Protein AF-A0A960VAF6-F1 (afdb_monomer_lite)

Sequence (336 aa):
LFGFNDRVYVANSGSNSSDGRKCDSGSTYDPGVCEQTGGIIRSTNNDPGRCISADNCPDWVDITPTSEDFRKYFSIVLLKLADLIPSERPIPGFASFNSNLYMIRNACLVRLQERSCNNASPCNDDIACPAGSEIPQLWKCDPTNGGSDSTNPTTCESNEWSLVAQNSSTGKTNMGNPFNTKVSILIKNGSRLYVGFDNSNNGIQVWRTRSGVTNPVSESDFEQIGGDGFGDIANNHELYSGTSQSQSGQHYIYVSAGRSGTPVQPVRIYRQVNEGPLAFLEEPVSYLLAYLNENDYSKNELKIVLLILVISTLILFRRFFFKTFLKLSRKIHWRN

Radius of gyration: 24.97 Å; chains: 1; bounding box: 64×58×74 Å

Secondary structure (DSSP, 8-state):
-EEETTEEEEEE-----SSSS---TT--SBTTB-----EEEEESSSSPPPPSBTTB-TTEEE----SHHHHTSEEPP---SSS--GGGSSS-EEEEETTEEEEEEEEESS-SS-TT--TTS-----SSPPTT-EEEEEEEE-TTTT-S-TT-TTS--GGGEEEES-STTSS---TT-TTEEEEEEEEEETTEEEEEEEETTT--EEEEEPTT-SS--SGGGEEEES-GGGG-TTT--EEEEEEEEEETTEEEEEEEEEE-SSS-EEEEEEEEEEE-TTHHHHHHHHHHHHHHHSS---HHHHHHHHHHHHHHHHHHHHHHHHHHHHHHHTT-----

Foldseek 3Di:
DDDAQLKDKDWFQFDDDLPQPDGAPAADDDVGDGARLTFMKMFLHNDADDAPDSNGRPRIDTQGAPDPLRNQWHQQDQPDPDPDFQQSGQWSDWDDFLLKIKTKGKTFNDQQWDSPDDPPDDTPRNNGHDQLRIAIWMKIFQQPPQCPSPVGSSDHHNHRIDTFADDPPPSHNQLPDSQQRGWGDWDDWANKTKTKGFGLQQAIWIKIADPPDRDGHHSVRIDIPCGGNVPCRPWFRGWRDKDWDDDQQKIKIKTWTTDDDVPGGDIDIDMDIDHHPCSVPPVVVVVVVVVPVVDPDDPVRVVVVVVVVVVVVVVVVVVVVVVVVVVVVVVDDDDD

pLDDT: mean 78.23, std 19.82, range [24.7, 98.5]

Structure (mmCIF, N/CA/C/O backbone):
data_AF-A0A960VAF6-F1
#
_entry.id   AF-A0A960VAF6-F1
#
loop_
_atom_site.group_PDB
_atom_site.id
_atom_site.type_symbol
_atom_site.label_atom_id
_atom_site.label_alt_id
_atom_site.label_comp_id
_atom_site.label_asym_id
_atom_site.label_entity_id
_atom_site.label_seq_id
_atom_site.pdbx_PDB_ins_code
_atom_site.Cartn_x
_atom_site.Cartn_y
_atom_site.Cartn_z
_atom_site.occupancy
_atom_site.B_iso_or_equiv
_atom_site.auth_seq_id
_atom_site.auth_comp_id
_atom_site.auth_asym_id
_atom_site.auth_atom_id
_atom_site.pdbx_PDB_model_num
ATOM 1 N N . LEU A 1 1 ? 8.433 -9.453 2.418 1.00 85.75 1 LEU A N 1
ATOM 2 C CA . LEU A 1 1 ? 7.971 -10.855 2.447 1.00 85.75 1 LEU A CA 1
ATOM 3 C C . LEU A 1 1 ? 6.674 -10.919 3.240 1.00 85.75 1 LEU A C 1
ATOM 5 O O . LEU A 1 1 ? 6.586 -10.244 4.260 1.00 85.75 1 LEU A O 1
ATOM 9 N N . PHE A 1 2 ? 5.680 -11.662 2.766 1.00 94.38 2 PHE A N 1
ATOM 10 C CA . PHE A 1 2 ? 4.380 -11.820 3.420 1.00 94.38 2 PHE A CA 1
ATOM 11 C C . PHE A 1 2 ? 3.824 -13.224 3.159 1.00 94.38 2 PHE A C 1
ATOM 13 O O . PHE A 1 2 ? 3.998 -13.744 2.062 1.00 94.38 2 PHE A O 1
ATOM 20 N N . GLY A 1 3 ? 3.182 -13.840 4.151 1.00 94.56 3 GLY A N 1
ATOM 21 C CA . GLY A 1 3 ? 2.523 -15.141 3.999 1.00 94.56 3 GLY A CA 1
ATOM 22 C C . GLY A 1 3 ? 1.021 -14.974 3.775 1.00 94.56 3 GLY A C 1
ATOM 23 O O . GLY A 1 3 ? 0.368 -14.264 4.539 1.00 94.56 3 GLY A O 1
ATOM 24 N N . PHE A 1 4 ? 0.465 -15.619 2.750 1.00 94.12 4 PHE A N 1
ATOM 25 C CA . PHE A 1 4 ? -0.970 -15.594 2.458 1.00 94.12 4 PHE A CA 1
ATOM 26 C C . PHE A 1 4 ? -1.387 -16.866 1.712 1.00 94.12 4 PHE A C 1
ATOM 28 O O . PHE A 1 4 ? -0.714 -17.255 0.763 1.00 94.12 4 PHE A O 1
ATOM 35 N N . ASN A 1 5 ? -2.470 -17.520 2.146 1.00 92.00 5 ASN A N 1
ATOM 36 C CA . ASN A 1 5 ? -2.987 -18.767 1.561 1.00 92.00 5 ASN A CA 1
ATOM 37 C C . ASN A 1 5 ? -1.871 -19.787 1.250 1.00 92.00 5 ASN A C 1
ATOM 39 O O . ASN A 1 5 ? -1.699 -20.220 0.116 1.00 92.00 5 ASN A O 1
ATOM 43 N N . ASP A 1 6 ? -1.062 -20.110 2.265 1.00 91.12 6 ASP A N 1
ATOM 44 C CA . ASP A 1 6 ? 0.044 -21.080 2.201 1.00 91.12 6 ASP A CA 1
ATOM 45 C C . ASP A 1 6 ? 1.095 -20.810 1.112 1.00 91.12 6 ASP A C 1
ATOM 47 O O . ASP A 1 6 ? 1.758 -21.730 0.622 1.00 91.12 6 ASP A O 1
ATOM 51 N N . ARG A 1 7 ? 1.256 -19.535 0.738 1.00 92.75 7 ARG A N 1
ATOM 52 C CA . ARG A 1 7 ? 2.305 -19.044 -0.157 1.00 92.75 7 ARG A CA 1
ATOM 53 C C . ARG A 1 7 ? 3.040 -17.857 0.426 1.00 92.75 7 ARG A C 1
ATOM 55 O O . ARG A 1 7 ? 2.519 -17.102 1.251 1.00 92.75 7 ARG A O 1
ATOM 62 N N . VAL A 1 8 ? 4.263 -17.688 -0.056 1.00 94.00 8 VAL A N 1
ATOM 63 C CA . VAL A 1 8 ? 5.143 -16.578 0.275 1.00 94.00 8 VAL A CA 1
ATOM 64 C C . VAL A 1 8 ? 5.107 -15.565 -0.861 1.00 94.00 8 VAL A C 1
ATOM 66 O O . VAL A 1 8 ? 5.279 -15.918 -2.021 1.00 94.00 8 VAL A O 1
ATOM 69 N N . TYR A 1 9 ? 4.917 -14.298 -0.513 1.00 93.94 9 TYR A N 1
ATOM 70 C CA . TYR A 1 9 ? 4.873 -13.166 -1.428 1.00 93.94 9 TYR A CA 1
ATOM 71 C C . TYR A 1 9 ? 6.063 -12.257 -1.163 1.00 93.94 9 TYR A C 1
ATOM 73 O O . TYR A 1 9 ? 6.332 -11.868 -0.017 1.00 93.94 9 TYR A O 1
ATOM 81 N N . VAL A 1 10 ? 6.780 -11.901 -2.221 1.00 90.94 10 VAL A N 1
ATOM 82 C CA . VAL A 1 10 ? 7.962 -11.047 -2.151 1.00 90.94 10 VAL A CA 1
ATOM 83 C C . VAL A 1 10 ? 7.807 -9.929 -3.163 1.00 90.94 10 VAL A C 1
ATOM 85 O O . VAL A 1 10 ? 7.538 -10.163 -4.334 1.00 90.94 10 VAL A O 1
ATOM 88 N N . ALA A 1 11 ? 7.978 -8.701 -2.691 1.00 87.94 11 ALA A N 1
ATOM 89 C CA . ALA A 1 11 ? 8.089 -7.556 -3.568 1.00 87.94 11 ALA A CA 1
ATOM 90 C C . ALA A 1 11 ? 9.527 -7.415 -4.063 1.00 87.94 11 ALA A C 1
ATOM 92 O O . ALA A 1 11 ? 10.469 -7.545 -3.278 1.00 87.94 11 ALA A O 1
ATOM 93 N N . ASN A 1 12 ? 9.673 -7.089 -5.339 1.00 72.25 12 ASN A N 1
ATOM 94 C CA . ASN A 1 12 ? 10.922 -6.686 -5.959 1.00 72.25 12 ASN A CA 1
ATOM 95 C C . ASN A 1 12 ? 10.825 -5.195 -6.329 1.00 72.25 12 ASN A C 1
ATOM 97 O O . ASN A 1 12 ? 9.783 -4.722 -6.783 1.00 72.25 12 ASN A O 1
ATOM 101 N N . SER A 1 13 ? 11.913 -4.447 -6.156 1.00 64.50 13 SER A N 1
ATOM 102 C CA . SER A 1 13 ? 12.043 -3.078 -6.670 1.00 64.50 13 SER A CA 1
ATOM 103 C C . SER A 1 13 ? 12.107 -3.006 -8.200 1.00 64.50 13 SER A C 1
ATOM 105 O O . SER A 1 13 ? 11.997 -1.918 -8.756 1.00 64.50 13 SER A O 1
ATOM 107 N N . GLY A 1 14 ? 12.234 -4.153 -8.875 1.00 58.50 14 GLY A N 1
ATOM 108 C CA . GLY A 1 14 ? 12.485 -4.245 -10.309 1.00 58.50 14 GLY A CA 1
ATOM 109 C C . GLY A 1 14 ? 13.971 -4.050 -10.609 1.00 58.50 14 GLY A C 1
ATOM 110 O O . GLY A 1 14 ? 14.717 -3.506 -9.791 1.00 58.50 14 GLY A O 1
ATOM 111 N N . SER A 1 15 ? 14.402 -4.516 -11.779 1.00 47.22 15 SER A N 1
ATOM 112 C CA . SER A 1 15 ? 15.753 -4.308 -12.304 1.00 47.22 15 SER A CA 1
ATOM 113 C C . SER A 1 15 ? 15.706 -3.286 -13.440 1.00 47.22 15 SER A C 1
ATOM 115 O O . SER A 1 15 ? 14.775 -3.283 -14.245 1.00 47.22 15 SER A O 1
ATOM 117 N N . ASN A 1 16 ? 16.702 -2.403 -13.510 1.00 45.84 16 ASN A N 1
ATOM 118 C CA . ASN A 1 16 ? 16.908 -1.510 -14.647 1.00 45.84 16 ASN A CA 1
ATOM 119 C C . ASN A 1 16 ? 18.172 -1.975 -15.377 1.00 45.84 16 ASN A C 1
ATOM 121 O O . ASN A 1 16 ? 19.276 -1.742 -14.885 1.00 45.84 16 ASN A O 1
ATOM 125 N N . SER A 1 17 ? 18.036 -2.638 -16.529 1.00 43.78 17 SER A N 1
ATOM 126 C CA . SER A 1 17 ? 19.180 -2.901 -17.406 1.00 43.78 17 SER A CA 1
ATOM 127 C C . SER A 1 17 ? 19.296 -1.786 -18.452 1.00 43.78 17 SER A C 1
ATOM 129 O O . SER A 1 17 ? 18.363 -1.471 -19.191 1.00 43.78 17 SER A O 1
ATOM 131 N N . SER A 1 18 ? 20.460 -1.135 -18.485 1.00 43.09 18 SER A N 1
ATOM 132 C CA . SER A 1 18 ? 20.829 -0.128 -19.492 1.00 43.09 18 SER A CA 1
ATOM 133 C C . SER A 1 18 ? 21.276 -0.754 -20.816 1.00 43.09 18 SER A C 1
ATOM 135 O O . SER A 1 18 ? 21.228 -0.106 -21.861 1.00 43.09 18 SER A O 1
ATOM 137 N N . ASP A 1 19 ? 21.683 -2.021 -20.781 1.00 42.06 19 ASP A N 1
ATOM 138 C CA . ASP A 1 19 ? 21.997 -2.827 -21.953 1.00 42.06 19 ASP A CA 1
ATOM 139 C C . ASP A 1 19 ? 20.691 -3.485 -22.409 1.00 42.06 19 ASP A C 1
ATOM 141 O O . ASP A 1 19 ? 20.021 -4.100 -21.587 1.00 42.06 19 ASP A O 1
ATOM 145 N N . GLY A 1 20 ? 20.297 -3.355 -23.680 1.00 42.12 20 GLY A N 1
ATOM 146 C CA . GLY A 1 20 ? 19.022 -3.848 -24.240 1.00 42.12 20 GLY A CA 1
ATOM 147 C C . GLY A 1 20 ? 18.815 -5.374 -24.204 1.00 42.12 20 GLY A C 1
ATOM 148 O O . GLY A 1 20 ? 18.122 -5.934 -25.052 1.00 42.12 20 GLY A O 1
ATOM 149 N N . ARG A 1 21 ? 19.439 -6.072 -23.256 1.00 43.78 21 ARG A N 1
ATOM 150 C CA . ARG A 1 21 ? 19.278 -7.482 -22.942 1.00 43.78 21 ARG A CA 1
ATOM 151 C C . ARG A 1 21 ? 18.198 -7.609 -21.873 1.00 43.78 21 ARG A C 1
ATOM 153 O O . ARG A 1 21 ? 18.359 -7.113 -20.763 1.00 43.78 21 ARG A O 1
ATOM 160 N N . LYS A 1 22 ? 17.111 -8.256 -22.305 1.00 42.66 22 LYS A N 1
ATOM 161 C CA . LYS A 1 22 ? 16.050 -8.934 -21.549 1.00 42.66 22 LYS A CA 1
ATOM 162 C C . LYS A 1 22 ? 15.867 -8.423 -20.121 1.00 42.66 22 LYS A C 1
ATOM 164 O O . LYS A 1 22 ? 16.624 -8.775 -19.228 1.00 42.66 22 LYS A O 1
ATOM 169 N N . CYS A 1 23 ? 14.818 -7.638 -19.928 1.00 41.78 23 CYS A N 1
ATOM 170 C CA . CYS A 1 23 ? 14.271 -7.402 -18.605 1.00 41.78 23 CYS A CA 1
ATOM 171 C C . CYS A 1 23 ? 13.966 -8.764 -17.957 1.00 41.78 23 CYS A C 1
ATOM 173 O O . CYS A 1 23 ? 13.490 -9.668 -18.656 1.00 41.78 23 CYS A O 1
ATOM 175 N N . ASP A 1 24 ? 14.239 -8.912 -16.659 1.00 39.62 24 ASP A N 1
ATOM 176 C CA . ASP A 1 24 ? 13.818 -10.098 -15.910 1.00 39.62 24 ASP A CA 1
ATOM 177 C C . ASP A 1 24 ? 12.304 -10.309 -16.124 1.00 39.62 24 ASP A C 1
ATOM 179 O O . ASP A 1 24 ? 11.541 -9.341 -16.265 1.00 39.62 24 ASP A O 1
ATOM 183 N N . SER A 1 25 ? 11.865 -11.572 -16.181 1.00 39.44 25 SER A N 1
ATOM 184 C CA . SER A 1 25 ? 10.443 -11.919 -16.340 1.00 39.44 25 SER A CA 1
ATOM 185 C C . SER A 1 25 ? 9.618 -11.176 -15.282 1.00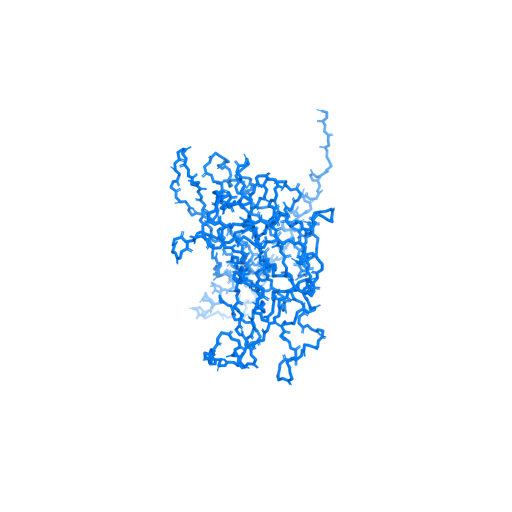 39.44 25 SER A C 1
ATOM 187 O O . SER A 1 25 ? 9.808 -11.428 -14.098 1.00 39.44 25 SER A O 1
ATOM 189 N N . GLY A 1 26 ? 8.767 -10.230 -15.710 1.00 40.88 26 GLY A N 1
ATOM 190 C CA . GLY A 1 26 ? 8.008 -9.351 -14.806 1.00 40.88 26 GLY A CA 1
ATOM 191 C C . GLY A 1 26 ? 8.091 -7.848 -15.080 1.00 40.88 26 GLY A C 1
ATOM 192 O O . GLY A 1 26 ? 7.224 -7.095 -14.646 1.00 40.88 26 GLY A O 1
ATOM 193 N N . SER A 1 27 ? 9.106 -7.391 -15.822 1.00 42.09 27 SER A N 1
ATOM 194 C CA . SER A 1 27 ? 9.355 -5.958 -16.069 1.00 42.09 27 SER A CA 1
ATOM 195 C C . SER A 1 27 ? 9.247 -5.595 -17.558 1.00 42.09 27 SER A C 1
ATOM 197 O O . SER A 1 27 ? 10.259 -5.325 -18.194 1.00 42.09 27 SER A O 1
ATOM 199 N N . THR A 1 28 ? 8.049 -5.599 -18.160 1.00 40.88 28 THR A N 1
ATOM 200 C CA . THR A 1 28 ? 7.875 -5.132 -19.559 1.00 40.88 28 THR A CA 1
ATOM 201 C C . THR A 1 28 ? 6.507 -4.494 -19.820 1.00 40.88 28 THR A C 1
ATOM 203 O O . THR A 1 28 ? 5.487 -5.042 -19.402 1.00 40.88 28 THR A O 1
ATOM 206 N N . TYR A 1 29 ? 6.484 -3.386 -20.575 1.00 42.81 29 TYR A N 1
ATOM 207 C CA . TYR A 1 29 ? 5.269 -2.833 -21.202 1.00 42.81 29 TYR A CA 1
ATOM 208 C C . TYR A 1 29 ? 5.392 -2.586 -22.722 1.00 42.81 29 TYR A C 1
ATOM 210 O O . TYR A 1 29 ? 4.421 -2.204 -23.361 1.00 42.81 29 TYR A O 1
ATOM 218 N N . ASP A 1 30 ? 6.516 -2.893 -23.366 1.00 38.59 30 ASP A N 1
ATOM 219 C CA . ASP A 1 30 ? 6.614 -2.813 -24.833 1.00 38.59 30 ASP A CA 1
ATOM 220 C C . ASP A 1 30 ? 7.702 -3.785 -25.322 1.00 38.59 30 ASP A C 1
ATOM 222 O O . ASP A 1 30 ? 8.616 -4.094 -24.541 1.00 38.59 30 ASP A O 1
ATOM 226 N N . PRO A 1 31 ? 7.669 -4.305 -26.568 1.00 43.06 31 PRO A N 1
ATOM 227 C CA . PRO A 1 31 ? 8.731 -5.158 -27.067 1.00 43.06 31 PRO A CA 1
ATOM 228 C C . PRO A 1 31 ? 10.010 -4.322 -27.222 1.00 43.06 31 PRO A C 1
ATOM 230 O O . PRO A 1 31 ? 10.247 -3.697 -28.251 1.00 43.06 31 PRO A O 1
ATOM 233 N N . GLY A 1 32 ? 10.848 -4.318 -26.180 1.00 43.75 32 GLY A N 1
ATOM 234 C CA . GLY A 1 32 ? 12.198 -3.743 -26.201 1.00 43.75 32 GLY A CA 1
ATOM 235 C C . GLY A 1 32 ? 12.492 -2.594 -25.226 1.00 43.75 32 GLY A C 1
ATOM 236 O O . GLY A 1 32 ? 13.573 -2.003 -25.329 1.00 43.75 32 GLY A O 1
ATOM 237 N N . VAL A 1 33 ? 11.606 -2.261 -24.276 1.00 49.38 33 VAL A N 1
ATOM 238 C CA . VAL A 1 33 ? 11.884 -1.232 -23.251 1.00 49.38 33 VAL A CA 1
ATOM 239 C C . VAL A 1 33 ? 11.668 -1.790 -21.841 1.00 49.38 33 VAL A C 1
ATOM 241 O O . VAL A 1 33 ? 10.558 -2.174 -21.487 1.00 49.38 33 VAL A O 1
ATOM 244 N N . CYS A 1 34 ? 12.737 -1.826 -21.035 1.00 46.59 34 CYS A N 1
ATOM 245 C CA . CYS A 1 34 ? 12.643 -2.135 -19.609 1.00 46.59 34 CYS A CA 1
ATOM 246 C C . CYS A 1 34 ? 12.100 -0.923 -18.854 1.00 46.59 34 CYS A C 1
ATOM 248 O O . CYS A 1 34 ? 12.673 0.170 -18.912 1.00 46.59 34 CYS A O 1
ATOM 250 N N . GLU A 1 35 ? 10.992 -1.125 -18.151 1.00 52.97 35 GLU A N 1
ATOM 251 C CA . GLU A 1 35 ? 10.372 -0.118 -17.301 1.00 52.97 35 GLU A CA 1
ATOM 252 C C . GLU A 1 35 ? 10.579 -0.501 -15.836 1.00 52.97 35 GLU A C 1
ATOM 254 O O . GLU A 1 35 ? 10.456 -1.665 -15.459 1.00 52.97 35 GLU A O 1
ATOM 259 N N . GLN A 1 36 ? 10.920 0.490 -15.006 1.00 55.81 36 GLN A N 1
ATOM 260 C CA . GLN A 1 36 ? 11.103 0.355 -13.558 1.00 55.81 36 GLN A CA 1
ATOM 261 C C . GLN A 1 36 ? 9.743 0.144 -12.876 1.00 55.81 36 GLN A C 1
ATOM 263 O O . GLN A 1 36 ? 9.299 0.972 -12.089 1.00 55.81 36 GLN A O 1
ATOM 268 N N . THR A 1 37 ? 9.013 -0.919 -13.198 1.00 57.25 37 THR A N 1
ATOM 269 C CA . THR A 1 37 ? 7.661 -1.125 -12.662 1.00 57.25 37 THR A CA 1
ATOM 270 C C . THR A 1 37 ? 7.689 -1.626 -11.224 1.00 57.25 37 THR A C 1
ATOM 272 O O . THR A 1 37 ? 6.685 -1.529 -10.522 1.00 57.25 37 THR A O 1
ATOM 275 N N . GLY A 1 38 ? 8.827 -2.127 -10.730 1.00 70.12 38 GLY A N 1
ATOM 276 C CA . GLY A 1 38 ? 8.808 -3.012 -9.567 1.00 70.12 38 GLY A CA 1
ATOM 277 C C . GLY A 1 38 ? 7.909 -4.223 -9.833 1.00 70.12 38 GLY A C 1
ATOM 278 O O . GLY A 1 38 ? 7.303 -4.346 -10.899 1.00 70.12 38 GLY A O 1
ATOM 279 N N . GLY A 1 39 ? 7.815 -5.136 -8.879 1.00 81.69 39 GLY A N 1
ATOM 280 C CA . GLY A 1 39 ? 7.006 -6.327 -9.094 1.00 81.69 39 GLY A CA 1
ATOM 281 C C . GLY A 1 39 ? 6.733 -7.117 -7.837 1.00 81.69 39 GLY A C 1
ATOM 282 O O . GLY A 1 39 ? 7.228 -6.804 -6.750 1.00 81.69 39 GLY A O 1
ATOM 283 N N . ILE A 1 40 ? 5.930 -8.156 -8.004 1.00 89.00 40 ILE A N 1
ATOM 284 C CA . ILE A 1 40 ? 5.612 -9.113 -6.956 1.00 89.00 40 ILE A CA 1
ATOM 285 C C . ILE A 1 40 ? 5.837 -10.499 -7.533 1.00 89.00 40 ILE A C 1
ATOM 287 O O . ILE A 1 40 ? 5.304 -10.836 -8.585 1.00 89.00 40 ILE A O 1
ATOM 291 N N . ILE A 1 41 ? 6.576 -11.313 -6.796 1.00 89.62 41 ILE A N 1
ATOM 292 C CA . ILE A 1 41 ? 6.651 -12.746 -7.037 1.00 89.62 41 ILE A CA 1
ATOM 293 C C . ILE A 1 41 ? 5.967 -13.488 -5.895 1.00 89.62 41 ILE A C 1
ATOM 295 O O . ILE A 1 41 ? 5.935 -13.028 -4.745 1.00 89.62 41 ILE A O 1
ATOM 299 N N . ARG A 1 42 ? 5.437 -14.659 -6.216 1.00 92.38 42 ARG A N 1
ATOM 300 C CA . ARG A 1 42 ? 4.791 -15.575 -5.281 1.00 92.38 42 ARG A CA 1
ATOM 301 C C . ARG A 1 42 ? 5.454 -16.937 -5.377 1.00 92.38 42 ARG A C 1
ATOM 303 O O . ARG A 1 42 ? 5.849 -17.346 -6.464 1.00 92.38 42 ARG A O 1
ATOM 310 N N . SER A 1 43 ? 5.550 -17.651 -4.264 1.00 92.69 43 SER A N 1
ATOM 311 C CA . SER A 1 43 ? 5.974 -19.044 -4.308 1.00 92.69 43 SER A CA 1
ATOM 312 C C . SER A 1 43 ? 4.951 -19.934 -5.031 1.00 92.69 43 SER A C 1
ATOM 314 O O . SER A 1 43 ? 3.742 -19.696 -4.975 1.00 92.69 43 SER A O 1
ATOM 316 N N . THR A 1 44 ? 5.410 -20.988 -5.697 1.00 91.12 44 THR A N 1
ATOM 317 C CA . THR A 1 44 ? 4.538 -22.006 -6.318 1.00 91.12 44 THR A CA 1
ATOM 318 C C . THR A 1 44 ? 4.215 -23.158 -5.361 1.00 91.12 44 THR A C 1
ATOM 320 O O . THR A 1 44 ? 3.301 -23.938 -5.607 1.00 91.12 44 THR A O 1
ATOM 323 N N . ASN A 1 45 ? 4.922 -23.237 -4.231 1.00 90.31 45 ASN A N 1
ATOM 324 C CA . ASN A 1 45 ? 4.722 -24.212 -3.162 1.00 90.31 45 ASN A CA 1
ATOM 325 C C . ASN A 1 45 ? 4.848 -23.544 -1.769 1.00 90.31 45 ASN A C 1
ATOM 327 O O . ASN A 1 45 ? 5.027 -22.324 -1.663 1.00 90.31 45 ASN A O 1
ATOM 331 N N . ASN A 1 46 ? 4.685 -24.323 -0.696 1.00 90.00 46 ASN A N 1
ATOM 332 C CA . ASN A 1 46 ? 4.708 -23.846 0.694 1.00 90.00 46 ASN A CA 1
ATOM 333 C C . ASN A 1 46 ? 6.107 -23.845 1.346 1.00 90.00 46 ASN A C 1
ATOM 335 O O . ASN A 1 46 ? 6.240 -23.322 2.451 1.00 90.00 46 ASN A O 1
ATOM 339 N N . ASP A 1 47 ? 7.125 -24.386 0.676 1.00 90.38 47 ASP A N 1
ATOM 340 C CA . ASP A 1 47 ? 8.520 -24.419 1.130 1.00 90.38 47 ASP A CA 1
ATOM 341 C C . ASP A 1 47 ? 9.458 -24.074 -0.043 1.00 90.38 47 ASP A C 1
ATOM 343 O O . ASP A 1 47 ? 10.120 -24.952 -0.607 1.00 90.38 47 ASP A O 1
ATOM 347 N N . PRO A 1 48 ? 9.444 -22.807 -0.504 1.00 92.12 48 PRO A N 1
ATOM 348 C CA . PRO A 1 48 ? 10.135 -22.434 -1.725 1.00 92.12 48 PRO A CA 1
ATOM 349 C C . PRO A 1 48 ? 11.650 -22.451 -1.535 1.00 92.12 48 PRO A C 1
ATOM 351 O O . PRO A 1 48 ? 12.202 -21.810 -0.635 1.00 92.12 48 PRO A O 1
ATOM 354 N N . GLY A 1 49 ? 12.341 -23.111 -2.455 1.00 91.50 49 GLY A N 1
ATOM 355 C CA . GLY A 1 49 ? 13.782 -23.045 -2.583 1.00 91.50 49 GLY A CA 1
ATOM 356 C C . GLY A 1 49 ? 14.274 -21.683 -3.077 1.00 91.50 49 GLY A C 1
ATOM 357 O O . GLY A 1 49 ? 13.532 -20.798 -3.519 1.00 91.50 49 GLY A O 1
ATOM 358 N N . ARG A 1 50 ? 15.597 -21.515 -3.019 1.00 88.31 50 ARG A N 1
ATOM 359 C CA . ARG A 1 50 ? 16.281 -20.365 -3.624 1.00 88.31 50 ARG A CA 1
ATOM 360 C C . ARG A 1 50 ? 16.234 -20.438 -5.153 1.00 88.31 50 ARG A C 1
ATOM 362 O O . ARG A 1 50 ? 16.216 -21.525 -5.727 1.00 88.31 50 ARG A O 1
ATOM 369 N N . CYS A 1 51 ? 16.355 -19.287 -5.806 1.00 83.38 51 CYS A N 1
ATOM 370 C CA . CYS A 1 51 ? 16.643 -19.240 -7.236 1.00 83.38 51 CYS A CA 1
ATOM 371 C C . CYS A 1 51 ? 17.976 -19.933 -7.562 1.00 83.38 51 CYS A C 1
ATOM 373 O O . CYS A 1 51 ? 18.944 -19.850 -6.798 1.00 83.38 51 CYS A O 1
ATOM 375 N N . ILE A 1 52 ? 18.025 -20.607 -8.710 1.00 89.06 52 ILE A N 1
ATOM 376 C CA . ILE A 1 52 ? 19.225 -21.281 -9.226 1.00 89.06 52 ILE A CA 1
ATOM 377 C C . ILE A 1 52 ? 20.119 -20.266 -9.952 1.00 89.06 52 ILE A C 1
ATOM 379 O O . ILE A 1 52 ? 21.344 -20.332 -9.860 1.00 89.06 52 ILE A O 1
ATOM 383 N N . SER A 1 53 ? 19.505 -19.308 -10.645 1.00 78.94 53 SER A N 1
ATOM 384 C CA . SER A 1 53 ? 20.149 -18.156 -11.280 1.00 78.94 53 SER A CA 1
ATOM 385 C C . SER A 1 53 ? 19.167 -16.978 -11.340 1.00 78.94 53 SER A C 1
ATOM 387 O O . SER A 1 53 ? 18.011 -17.135 -10.953 1.00 78.94 53 SER A O 1
ATOM 389 N N . ALA A 1 54 ? 19.616 -15.810 -11.815 1.00 70.12 54 ALA A N 1
ATOM 390 C CA . ALA A 1 54 ? 18.781 -14.606 -11.923 1.00 70.12 54 ALA A CA 1
ATOM 391 C C . ALA A 1 54 ? 17.477 -14.842 -12.716 1.00 70.12 54 ALA A C 1
ATOM 393 O O . ALA A 1 54 ? 16.417 -14.413 -12.283 1.00 70.12 54 ALA A O 1
ATOM 394 N N . ASP A 1 55 ? 17.550 -15.617 -13.802 1.00 70.38 55 ASP A N 1
ATOM 395 C CA . ASP A 1 55 ? 16.410 -15.919 -14.681 1.00 70.38 55 ASP A CA 1
ATOM 396 C C . ASP A 1 55 ? 15.744 -17.278 -14.401 1.00 70.38 55 ASP A C 1
ATOM 398 O O . ASP A 1 55 ? 14.887 -17.723 -15.164 1.00 70.38 55 ASP A O 1
ATOM 402 N N . ASN A 1 56 ? 16.168 -17.994 -13.354 1.00 78.56 56 ASN A N 1
ATOM 403 C CA . ASN A 1 56 ? 15.683 -19.343 -13.070 1.00 78.56 56 ASN A CA 1
ATOM 404 C C . ASN A 1 56 ? 15.337 -19.511 -11.590 1.00 78.56 56 ASN A C 1
ATOM 406 O O . ASN A 1 56 ? 16.169 -19.905 -10.763 1.00 78.56 56 ASN A O 1
ATOM 410 N N . CYS A 1 57 ? 14.073 -19.239 -11.286 1.00 87.31 57 CYS A N 1
ATOM 411 C CA . CYS A 1 57 ? 13.475 -19.367 -9.966 1.00 87.31 57 CYS A CA 1
ATOM 412 C C . CYS A 1 57 ? 12.270 -20.322 -10.050 1.00 87.31 57 CYS A C 1
ATOM 414 O O . CYS A 1 57 ? 11.141 -19.852 -10.094 1.00 87.31 57 CYS A O 1
ATOM 416 N N . PRO A 1 58 ? 12.469 -21.653 -10.103 1.00 89.38 58 PRO A N 1
ATOM 417 C CA . PRO A 1 58 ? 11.385 -22.606 -10.386 1.00 89.38 58 PRO A CA 1
ATOM 418 C C . PRO A 1 58 ? 10.264 -22.598 -9.335 1.00 89.38 58 PRO A C 1
ATOM 420 O O . PRO A 1 58 ? 9.106 -22.864 -9.653 1.00 89.38 58 PRO A O 1
ATOM 423 N N . ASP A 1 59 ? 10.602 -22.249 -8.094 1.00 91.75 59 ASP A N 1
ATOM 424 C CA . ASP A 1 59 ? 9.646 -22.176 -6.988 1.00 91.75 59 ASP A CA 1
ATOM 425 C C . ASP A 1 59 ? 8.934 -20.824 -6.892 1.00 91.75 59 ASP A C 1
ATOM 427 O O . ASP A 1 59 ? 8.218 -20.579 -5.923 1.00 91.75 59 ASP A O 1
ATOM 431 N N . TRP A 1 60 ? 9.135 -19.936 -7.869 1.00 89.69 60 TRP A N 1
ATOM 432 C CA . TRP A 1 60 ? 8.625 -18.573 -7.857 1.00 89.69 60 TRP A CA 1
ATOM 433 C C . TRP A 1 60 ? 7.980 -18.220 -9.194 1.00 89.69 60 TRP A C 1
ATOM 435 O O . TRP A 1 60 ? 8.502 -18.523 -10.263 1.00 89.69 60 TRP A O 1
ATOM 445 N N . VAL A 1 61 ? 6.844 -17.539 -9.127 1.00 86.62 61 VAL A N 1
ATOM 446 C CA . VAL A 1 61 ? 6.106 -17.045 -10.288 1.00 86.62 61 VAL A CA 1
ATOM 447 C C . VAL A 1 61 ? 5.887 -15.544 -10.152 1.00 86.62 61 VAL A C 1
ATOM 449 O O . VAL A 1 61 ? 5.613 -15.051 -9.055 1.00 86.62 61 VAL A O 1
ATOM 452 N N . ASP A 1 62 ? 6.031 -14.814 -11.258 1.00 85.88 62 ASP A N 1
ATOM 453 C CA . ASP A 1 62 ? 5.686 -13.397 -11.310 1.00 85.88 62 ASP A CA 1
ATOM 454 C C . ASP A 1 62 ? 4.166 -13.226 -11.322 1.00 85.88 62 ASP A C 1
ATOM 456 O O . ASP A 1 62 ? 3.454 -13.811 -12.139 1.00 85.88 62 ASP A O 1
ATOM 460 N N . ILE A 1 63 ? 3.681 -12.419 -10.386 1.00 89.25 63 ILE A N 1
ATOM 461 C CA . ILE A 1 63 ? 2.266 -12.093 -10.216 1.00 89.25 63 ILE A CA 1
ATOM 462 C C . ILE A 1 63 ? 2.062 -10.576 -10.154 1.00 89.25 63 ILE A C 1
ATOM 464 O O . ILE A 1 63 ? 1.131 -10.083 -9.516 1.00 89.25 63 ILE A O 1
ATOM 468 N N . THR A 1 64 ? 2.969 -9.824 -10.770 1.00 88.75 64 THR A N 1
ATOM 469 C CA . THR A 1 64 ? 2.925 -8.371 -10.869 1.00 88.75 64 THR A CA 1
ATOM 470 C C . THR A 1 64 ? 1.632 -7.951 -11.575 1.00 88.75 64 THR A C 1
ATOM 472 O O . THR A 1 64 ? 1.275 -8.551 -12.591 1.00 88.75 64 THR A O 1
ATOM 475 N N . PRO A 1 65 ? 0.905 -6.932 -11.075 1.00 90.06 65 PRO A N 1
ATOM 476 C CA . PRO A 1 65 ? -0.354 -6.510 -11.678 1.00 90.06 65 PRO A CA 1
ATOM 477 C C . PRO A 1 65 ? -0.223 -6.185 -13.175 1.00 90.06 65 PRO A C 1
ATOM 479 O O . PRO A 1 65 ? 0.559 -5.322 -13.574 1.00 90.06 65 PRO A O 1
ATOM 482 N N . THR A 1 66 ? -1.054 -6.811 -14.010 1.00 85.31 66 THR A N 1
ATOM 483 C CA . THR A 1 66 ? -1.106 -6.556 -15.465 1.00 85.31 66 THR A CA 1
ATOM 484 C C . THR A 1 66 ? -2.099 -5.456 -15.838 1.00 85.31 66 THR A C 1
ATOM 486 O O . THR A 1 66 ? -2.562 -5.387 -16.977 1.00 85.31 66 THR A O 1
ATOM 489 N N . SER A 1 67 ? -2.501 -4.605 -14.903 1.00 86.25 67 SER A N 1
ATOM 490 C CA . SER A 1 67 ? -3.391 -3.484 -15.203 1.00 86.25 67 SER A CA 1
ATOM 491 C C . SER A 1 67 ? -2.602 -2.308 -15.789 1.00 86.25 67 SER A C 1
ATOM 493 O O . SER A 1 67 ? -1.419 -2.113 -15.500 1.00 86.25 67 SER A O 1
ATOM 495 N N . GLU A 1 68 ? -3.257 -1.489 -16.612 1.00 83.06 68 GLU A N 1
ATOM 496 C CA . GLU A 1 68 ? -2.649 -0.260 -17.138 1.00 83.06 68 GLU A CA 1
ATOM 497 C C . GLU A 1 68 ? -2.262 0.708 -16.009 1.00 83.06 68 GLU A C 1
ATOM 499 O O . GLU A 1 68 ? -1.188 1.302 -16.046 1.00 83.06 68 GLU A O 1
ATOM 504 N N . ASP A 1 69 ? -3.088 0.793 -14.960 1.00 85.88 69 ASP A N 1
ATOM 505 C CA . ASP A 1 69 ? -2.826 1.599 -13.762 1.00 85.88 69 ASP A CA 1
ATOM 506 C C . ASP A 1 69 ? -1.568 1.194 -12.995 1.00 85.88 69 ASP A C 1
ATOM 508 O O . ASP A 1 69 ? -1.010 2.018 -12.270 1.00 85.88 69 ASP A O 1
ATOM 512 N N . PHE A 1 70 ? -1.093 -0.041 -13.156 1.00 88.44 70 PHE A N 1
ATOM 513 C CA . PHE A 1 70 ? 0.199 -0.443 -12.619 1.00 88.44 70 PHE A CA 1
ATOM 514 C C . PHE A 1 70 ? 1.332 -0.098 -13.583 1.00 88.44 70 PHE A C 1
ATOM 516 O O . PHE A 1 70 ? 2.329 0.495 -13.168 1.00 88.44 70 PHE A O 1
ATOM 523 N N . ARG A 1 71 ? 1.182 -0.457 -14.863 1.00 81.31 71 ARG A N 1
ATOM 524 C CA . ARG A 1 71 ? 2.266 -0.368 -15.850 1.00 81.31 71 ARG A CA 1
ATOM 525 C C . ARG A 1 71 ? 2.656 1.057 -16.218 1.00 81.31 71 ARG A C 1
ATOM 527 O O . ARG A 1 71 ? 3.832 1.315 -16.401 1.00 81.31 71 ARG A O 1
ATOM 534 N N . LYS A 1 72 ? 1.708 1.998 -16.277 1.00 79.69 72 LYS A N 1
ATOM 535 C CA . LYS A 1 72 ? 2.000 3.371 -16.734 1.00 79.69 72 LYS A CA 1
ATOM 536 C C . LYS A 1 72 ? 2.839 4.217 -15.762 1.00 79.69 72 LYS A C 1
ATOM 538 O O . LYS A 1 72 ? 3.155 5.357 -16.091 1.00 79.69 72 LYS A O 1
ATOM 543 N N . TYR A 1 73 ? 3.158 3.712 -14.567 1.00 85.88 73 TYR A N 1
ATOM 544 C CA . TYR A 1 73 ? 3.930 4.439 -13.554 1.00 85.88 73 TYR A CA 1
ATOM 545 C C . TYR A 1 73 ? 5.195 3.687 -13.149 1.00 85.88 73 TYR A C 1
ATOM 547 O O . TYR A 1 73 ? 5.208 2.458 -13.044 1.00 85.88 73 TYR A O 1
ATOM 555 N N . PHE A 1 74 ? 6.236 4.447 -12.821 1.00 83.69 74 PHE A N 1
ATOM 556 C CA . PHE A 1 74 ? 7.545 3.927 -12.439 1.00 83.69 74 PHE A CA 1
ATOM 557 C C . PHE A 1 74 ? 7.619 3.768 -10.923 1.00 83.69 74 PHE A C 1
ATOM 559 O O . PHE A 1 74 ? 7.466 4.739 -10.193 1.00 83.69 74 PHE A O 1
ATOM 566 N N . SER A 1 75 ? 7.843 2.557 -10.423 1.00 86.50 75 SER A N 1
ATOM 567 C CA . SER A 1 75 ? 8.151 2.340 -9.008 1.00 86.50 75 SER A CA 1
ATOM 568 C C . SER A 1 75 ? 9.356 3.173 -8.586 1.00 86.50 75 SER A C 1
ATOM 570 O O . SER A 1 75 ? 10.311 3.323 -9.348 1.00 86.50 75 SER A O 1
ATOM 572 N N . ILE A 1 76 ? 9.321 3.702 -7.361 1.00 84.38 76 ILE A N 1
ATOM 573 C CA . ILE A 1 76 ? 10.489 4.404 -6.825 1.00 84.38 76 ILE A CA 1
ATOM 574 C C . ILE A 1 76 ? 11.682 3.452 -6.707 1.00 84.38 76 ILE A C 1
ATOM 576 O O . ILE A 1 76 ? 11.527 2.262 -6.423 1.00 84.38 76 ILE A O 1
ATOM 580 N N . VAL A 1 77 ? 12.883 3.983 -6.909 1.00 77.06 77 VAL A N 1
ATOM 581 C CA . VAL A 1 77 ? 14.118 3.206 -6.801 1.00 77.06 77 VAL A CA 1
ATOM 582 C C . VAL A 1 77 ? 14.543 3.052 -5.341 1.00 77.06 77 VAL A C 1
ATOM 584 O O . VAL A 1 77 ? 14.397 3.967 -4.530 1.00 77.06 77 VAL A O 1
ATOM 587 N N . LEU A 1 78 ? 15.101 1.889 -5.001 1.00 78.19 78 LEU A N 1
ATOM 588 C CA . LEU A 1 78 ? 15.769 1.691 -3.718 1.00 78.19 78 LEU A CA 1
ATOM 589 C C . LEU A 1 78 ? 17.165 2.311 -3.778 1.00 78.19 78 LEU A C 1
ATOM 591 O O . LEU A 1 78 ? 18.073 1.768 -4.399 1.00 78.19 78 LEU A O 1
ATOM 595 N N . LEU A 1 79 ? 17.334 3.449 -3.114 1.00 72.31 79 LEU A N 1
ATOM 59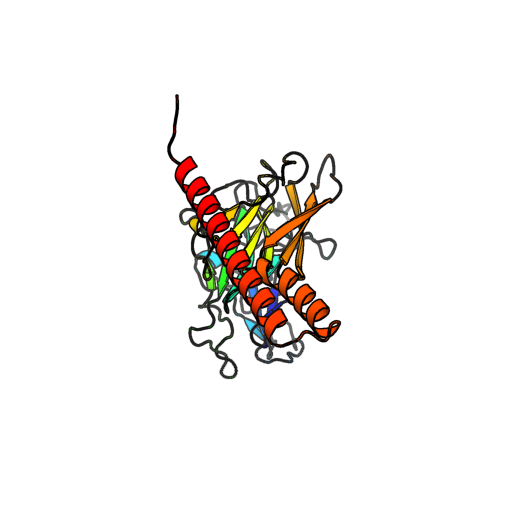6 C CA . LEU A 1 79 ? 18.608 4.178 -3.076 1.00 72.31 79 LEU A CA 1
ATOM 597 C C . LEU A 1 79 ? 19.554 3.696 -1.979 1.00 72.31 79 LEU A C 1
ATOM 599 O O . LEU A 1 79 ? 20.749 3.980 -2.001 1.00 72.31 79 LEU A O 1
ATOM 603 N N . LYS A 1 80 ? 18.991 3.041 -0.964 1.00 74.12 80 LYS A N 1
ATOM 604 C CA . LYS A 1 80 ? 19.689 2.630 0.249 1.00 74.12 80 LYS A CA 1
ATOM 605 C C . LYS A 1 80 ? 19.499 1.134 0.440 1.00 74.12 80 LYS A C 1
ATOM 607 O O . LYS A 1 80 ? 18.424 0.599 0.183 1.00 74.12 80 LYS A O 1
ATOM 612 N N . LEU A 1 81 ? 20.545 0.472 0.923 1.00 74.12 81 LEU A N 1
ATOM 613 C CA . LEU A 1 81 ? 20.507 -0.950 1.282 1.00 74.12 81 LEU A CA 1
ATOM 614 C C . LEU A 1 81 ? 20.140 -1.177 2.759 1.00 74.12 81 LEU A C 1
ATOM 616 O O . LEU A 1 81 ? 19.841 -2.300 3.153 1.00 74.12 81 LEU A O 1
ATOM 620 N N . ALA A 1 82 ? 20.162 -0.119 3.571 1.00 81.31 82 ALA A N 1
ATOM 621 C CA . ALA A 1 82 ? 19.866 -0.138 4.999 1.00 81.31 82 ALA A CA 1
ATOM 622 C C . ALA A 1 82 ? 19.139 1.150 5.414 1.00 81.31 82 ALA A C 1
ATOM 624 O O . ALA A 1 82 ? 19.059 2.097 4.631 1.00 81.31 82 ALA A O 1
ATOM 625 N N . ASP A 1 83 ? 18.590 1.155 6.632 1.00 83.25 83 ASP A N 1
ATOM 626 C CA . ASP A 1 83 ? 17.875 2.289 7.242 1.00 83.25 83 ASP A CA 1
ATOM 627 C C . ASP A 1 83 ? 16.708 2.835 6.403 1.00 83.25 83 ASP A C 1
ATOM 629 O O . ASP A 1 83 ? 16.331 4.000 6.507 1.00 83.25 83 ASP A O 1
ATOM 633 N N . LEU A 1 84 ? 16.118 1.960 5.581 1.00 86.38 84 LEU A N 1
ATOM 634 C CA . LEU A 1 84 ? 14.973 2.279 4.739 1.00 86.38 84 LEU A CA 1
ATOM 635 C C . LEU A 1 84 ? 13.725 2.504 5.585 1.00 86.38 84 LEU A C 1
ATOM 637 O O . LEU A 1 84 ? 13.201 1.557 6.199 1.00 86.38 84 LEU A O 1
ATOM 641 N N . ILE A 1 85 ? 13.184 3.715 5.508 1.00 89.81 85 ILE A N 1
ATOM 642 C CA . ILE A 1 85 ? 11.836 4.000 6.001 1.00 89.81 85 ILE A CA 1
ATOM 643 C C . ILE A 1 85 ? 10.793 3.504 4.986 1.00 89.81 85 ILE A C 1
ATOM 645 O O . ILE A 1 85 ? 11.127 3.269 3.820 1.00 89.81 85 ILE A O 1
ATOM 649 N N . PRO A 1 86 ? 9.529 3.286 5.385 1.00 93.00 86 PRO A N 1
ATOM 650 C CA . PRO A 1 86 ? 8.532 2.722 4.482 1.00 93.00 86 PRO A CA 1
ATOM 651 C C . PRO A 1 86 ? 8.332 3.519 3.186 1.00 93.00 86 PRO A C 1
ATOM 653 O O . PRO A 1 86 ? 8.248 2.910 2.124 1.00 93.00 86 PRO A O 1
ATOM 656 N N . SER A 1 87 ? 8.331 4.853 3.234 1.00 91.69 87 SER A N 1
ATOM 657 C CA . SER A 1 87 ? 8.141 5.708 2.052 1.00 91.69 87 SER A CA 1
ATOM 658 C C . SER A 1 87 ? 9.289 5.673 1.040 1.00 91.69 87 SER A C 1
ATOM 660 O O . SER A 1 87 ? 9.103 6.087 -0.104 1.00 91.69 87 SER A O 1
ATOM 662 N N . GLU A 1 88 ? 10.442 5.120 1.419 1.00 88.88 88 GLU A N 1
ATOM 663 C CA . GLU A 1 88 ? 11.584 4.879 0.529 1.00 88.88 88 GLU A CA 1
ATOM 664 C C . GLU A 1 88 ? 11.499 3.522 -0.181 1.00 88.88 88 GLU A C 1
ATOM 666 O O . GLU A 1 88 ? 12.346 3.199 -1.011 1.00 88.88 88 GLU A O 1
ATOM 671 N N . ARG A 1 89 ? 10.487 2.704 0.132 1.00 88.88 89 ARG A N 1
ATOM 672 C CA . ARG A 1 89 ? 10.298 1.386 -0.476 1.00 88.88 89 ARG A CA 1
ATOM 673 C C . ARG A 1 89 ? 9.293 1.470 -1.627 1.00 88.88 89 ARG A C 1
ATOM 675 O O . ARG A 1 89 ? 8.208 2.026 -1.434 1.00 88.88 89 ARG A O 1
ATOM 682 N N . PRO A 1 90 ? 9.580 0.856 -2.790 1.00 89.50 90 PRO A N 1
ATOM 683 C CA . PRO A 1 90 ? 8.612 0.786 -3.879 1.00 89.50 90 PRO A CA 1
ATOM 684 C C . PRO A 1 90 ? 7.342 0.044 -3.487 1.00 89.50 90 PRO A C 1
ATOM 686 O O . PRO A 1 90 ? 6.255 0.494 -3.822 1.00 89.50 90 PRO A O 1
ATOM 689 N N . ILE A 1 91 ? 7.459 -1.041 -2.721 1.00 92.75 91 ILE A N 1
ATOM 690 C CA . ILE A 1 91 ? 6.321 -1.758 -2.138 1.00 92.75 91 ILE A CA 1
ATOM 691 C C . ILE A 1 91 ? 6.565 -1.864 -0.627 1.00 92.75 91 ILE A C 1
ATOM 693 O O . ILE A 1 91 ? 7.284 -2.760 -0.175 1.00 92.75 91 ILE A O 1
ATOM 697 N N . PRO A 1 92 ? 6.037 -0.922 0.175 1.00 93.69 92 PRO A N 1
ATOM 698 C CA . PRO A 1 92 ? 6.353 -0.860 1.602 1.00 93.69 92 PRO A CA 1
ATOM 699 C C . PRO A 1 92 ? 5.746 -1.990 2.431 1.00 93.69 92 PRO A C 1
ATOM 701 O O . PRO A 1 92 ? 6.297 -2.334 3.479 1.00 93.69 92 PRO A O 1
ATOM 704 N N . GLY A 1 93 ? 4.629 -2.576 1.991 1.00 93.69 93 GLY A N 1
ATOM 705 C CA . GLY A 1 93 ? 3.941 -3.585 2.782 1.00 93.69 93 GLY A CA 1
ATOM 706 C C . GLY A 1 93 ? 2.776 -4.280 2.089 1.00 93.69 93 GLY A C 1
ATOM 707 O O . GLY A 1 93 ? 2.245 -3.819 1.077 1.00 93.69 93 GLY A O 1
ATOM 708 N N . PHE A 1 94 ? 2.383 -5.389 2.710 1.00 96.94 94 PHE A N 1
ATOM 709 C CA . PHE A 1 94 ? 1.232 -6.214 2.367 1.00 96.94 94 PHE A CA 1
ATOM 710 C C . PHE A 1 94 ? 0.338 -6.383 3.598 1.00 96.94 94 PHE A C 1
ATOM 712 O O . PHE A 1 94 ? 0.823 -6.327 4.729 1.00 96.94 94 PHE A O 1
ATOM 719 N N . ALA A 1 95 ? -0.948 -6.651 3.384 1.00 97.31 95 ALA A N 1
ATOM 720 C CA . ALA A 1 95 ? -1.849 -7.099 4.441 1.00 97.31 95 ALA A CA 1
ATOM 721 C C . ALA A 1 95 ? -2.943 -8.005 3.883 1.00 97.31 95 ALA A C 1
ATOM 723 O O . ALA A 1 95 ? -3.464 -7.762 2.797 1.00 97.31 95 ALA A O 1
ATOM 724 N N . SER A 1 96 ? -3.348 -9.009 4.656 1.00 96.62 96 SER A N 1
ATOM 725 C CA . SER A 1 96 ? -4.552 -9.781 4.368 1.00 96.62 96 SER A CA 1
ATOM 726 C C . SER A 1 96 ? -5.765 -9.136 5.037 1.00 96.62 96 SER A C 1
ATOM 728 O O . SER A 1 96 ? -5.726 -8.743 6.208 1.00 96.62 96 SER A O 1
ATOM 730 N N . PHE A 1 97 ? -6.865 -9.016 4.299 1.00 97.19 97 PHE A N 1
ATOM 731 C CA . PHE A 1 97 ? -8.114 -8.469 4.819 1.00 97.19 97 PHE A CA 1
ATOM 732 C C . PHE A 1 97 ? -9.312 -9.102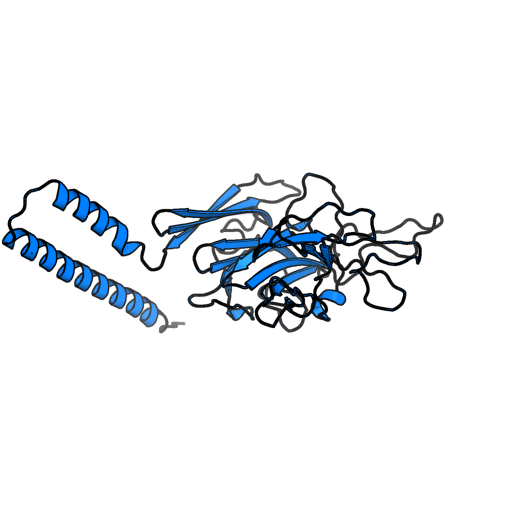 4.113 1.00 97.19 97 PHE A C 1
ATOM 734 O O . PHE A 1 97 ? -9.465 -8.974 2.903 1.00 97.19 97 PHE A O 1
ATOM 741 N N . ASN A 1 98 ? -10.152 -9.798 4.888 1.00 94.38 98 ASN A N 1
ATOM 742 C CA . ASN A 1 98 ? -11.337 -10.525 4.411 1.00 94.38 98 ASN A CA 1
ATOM 743 C C . ASN A 1 98 ? -11.058 -11.380 3.166 1.00 94.38 98 ASN A C 1
ATOM 745 O O . ASN A 1 98 ? -11.657 -11.169 2.118 1.00 94.38 98 ASN A O 1
ATOM 749 N N . SER A 1 99 ? -10.117 -12.318 3.301 1.00 92.44 99 SER A N 1
ATOM 750 C CA . SER A 1 99 ? -9.728 -13.281 2.256 1.00 92.44 99 SER A CA 1
ATOM 751 C C . SER A 1 99 ? -9.089 -12.692 0.996 1.00 92.44 99 SER A C 1
ATOM 753 O O . SER A 1 99 ? -8.792 -13.442 0.077 1.00 92.44 99 SER A O 1
ATOM 755 N N . ASN A 1 100 ? -8.813 -11.390 0.978 1.00 95.75 100 ASN A N 1
ATOM 756 C CA . ASN A 1 100 ? -8.067 -10.726 -0.085 1.00 95.75 100 ASN A CA 1
ATOM 757 C C . ASN A 1 100 ? -6.667 -10.344 0.399 1.00 95.75 100 ASN A C 1
ATOM 759 O O . ASN A 1 100 ? -6.462 -10.075 1.594 1.00 95.75 100 ASN A O 1
ATOM 763 N N . LEU A 1 101 ? -5.722 -10.264 -0.537 1.00 96.88 101 LEU A N 1
ATOM 764 C CA . LEU A 1 101 ? -4.389 -9.722 -0.294 1.00 96.88 101 LEU A CA 1
ATOM 765 C C . LEU A 1 101 ? -4.329 -8.279 -0.789 1.00 96.88 101 LEU A C 1
ATOM 767 O O . LEU A 1 101 ? -4.722 -7.977 -1.912 1.00 96.88 101 LEU A O 1
ATOM 771 N N . TYR A 1 102 ? -3.801 -7.392 0.044 1.00 98.12 102 TYR A N 1
ATOM 772 C CA . TYR A 1 102 ? -3.582 -5.993 -0.287 1.00 98.12 102 TYR A CA 1
ATOM 773 C C . TYR A 1 102 ? -2.094 -5.685 -0.315 1.00 98.12 102 TYR A C 1
ATOM 775 O O . TYR A 1 102 ? -1.317 -6.254 0.455 1.00 98.12 102 TYR A O 1
ATOM 783 N N . MET A 1 103 ? -1.722 -4.740 -1.167 1.00 97.00 103 MET A N 1
ATOM 784 C CA . MET A 1 103 ? -0.369 -4.223 -1.319 1.00 97.00 103 MET A CA 1
ATOM 785 C C . MET A 1 103 ? -0.425 -2.703 -1.410 1.00 97.00 103 MET A C 1
ATOM 787 O O . MET A 1 103 ? -1.304 -2.152 -2.064 1.00 97.00 103 MET A O 1
ATOM 791 N N . ILE A 1 104 ? 0.549 -2.025 -0.816 1.00 97.38 104 ILE A N 1
ATOM 792 C CA . ILE A 1 104 ? 0.790 -0.603 -1.075 1.00 97.38 104 ILE A CA 1
ATOM 793 C C . ILE A 1 104 ? 2.017 -0.423 -1.964 1.00 97.38 104 ILE A C 1
ATOM 795 O O . ILE A 1 104 ? 2.990 -1.160 -1.822 1.00 97.38 104 ILE A O 1
ATOM 799 N N . ARG A 1 105 ? 1.971 0.550 -2.877 1.00 95.25 105 ARG A N 1
ATOM 800 C CA . ARG A 1 105 ? 3.059 0.864 -3.809 1.00 95.25 105 ARG A CA 1
ATOM 801 C C . ARG A 1 105 ? 3.311 2.368 -3.871 1.00 95.25 105 ARG A C 1
ATOM 803 O O . ARG A 1 105 ? 2.368 3.148 -3.948 1.00 95.25 105 ARG A O 1
ATOM 810 N N . ASN A 1 106 ? 4.583 2.753 -3.884 1.00 94.62 106 ASN A N 1
ATOM 811 C CA . ASN A 1 106 ? 5.046 4.106 -4.170 1.00 94.62 106 ASN A CA 1
ATOM 812 C C . ASN A 1 106 ? 5.650 4.147 -5.578 1.00 94.62 106 ASN A C 1
ATOM 814 O O . ASN A 1 106 ? 6.637 3.464 -5.859 1.00 94.62 106 ASN A O 1
ATOM 818 N N . ALA A 1 107 ? 5.071 4.963 -6.454 1.00 91.94 107 ALA A N 1
ATOM 819 C CA . ALA A 1 107 ? 5.531 5.159 -7.824 1.00 91.94 107 ALA A CA 1
ATOM 820 C C . ALA A 1 107 ? 5.630 6.655 -8.184 1.00 91.94 107 ALA A C 1
ATOM 822 O O . ALA A 1 107 ? 5.255 7.525 -7.393 1.00 91.94 107 ALA A O 1
ATOM 823 N N . CYS A 1 108 ? 6.146 6.948 -9.375 1.00 87.38 108 CYS A N 1
ATOM 824 C CA . CYS A 1 108 ? 6.270 8.267 -9.972 1.00 87.38 108 CYS A CA 1
ATOM 825 C C . CYS A 1 108 ? 5.650 8.276 -11.376 1.00 87.38 108 CYS A C 1
ATOM 827 O O . CYS A 1 108 ? 5.672 7.277 -12.100 1.00 87.38 108 CYS A O 1
ATOM 829 N N . LEU A 1 109 ? 5.142 9.439 -11.778 1.00 85.81 109 LEU A N 1
ATOM 830 C CA . LEU A 1 109 ? 4.701 9.706 -13.148 1.00 85.81 109 LEU A CA 1
ATOM 831 C C . LEU A 1 109 ? 5.873 9.732 -14.138 1.00 85.81 109 LEU A C 1
ATOM 833 O O . LEU A 1 109 ? 5.706 9.405 -15.307 1.00 85.81 109 LEU A O 1
ATOM 837 N N . VAL A 1 110 ? 7.048 10.142 -13.666 1.00 76.50 110 VAL A N 1
ATOM 838 C CA . VAL A 1 110 ? 8.263 10.263 -14.473 1.00 76.50 110 VAL A CA 1
ATOM 839 C C . VAL A 1 110 ? 9.234 9.135 -14.161 1.00 76.50 110 VAL A C 1
ATOM 841 O O . VAL A 1 110 ? 9.238 8.579 -13.062 1.00 76.50 110 VAL A O 1
ATOM 844 N N . ARG A 1 111 ? 10.083 8.816 -15.135 1.00 73.88 111 ARG A N 1
ATOM 845 C CA . ARG A 1 111 ? 11.193 7.888 -14.944 1.00 73.88 111 ARG A CA 1
ATOM 846 C C . ARG A 1 111 ? 12.274 8.571 -14.105 1.00 73.88 111 ARG A C 1
ATOM 848 O O . ARG A 1 111 ? 12.697 9.666 -14.449 1.00 73.88 111 ARG A O 1
ATOM 855 N N . LEU A 1 112 ? 12.741 7.899 -13.054 1.00 70.69 112 LEU A N 1
ATOM 856 C CA . LEU A 1 112 ? 13.742 8.437 -12.123 1.00 70.69 112 LEU A CA 1
ATOM 857 C C . LEU A 1 112 ? 15.194 8.331 -12.617 1.00 70.69 112 LEU A C 1
ATOM 859 O O . LEU A 1 112 ? 16.092 8.923 -12.035 1.00 70.69 112 LEU A O 1
ATOM 863 N N . GLN A 1 113 ? 15.442 7.574 -13.685 1.00 64.75 113 GLN A N 1
ATOM 864 C CA . GLN A 1 113 ? 16.788 7.352 -14.215 1.00 64.75 113 GLN A CA 1
ATOM 865 C C . GLN A 1 113 ? 16.841 7.617 -15.717 1.00 64.75 113 GLN A C 1
ATOM 867 O O . GLN A 1 113 ? 16.047 7.046 -16.472 1.00 64.75 113 GLN A O 1
ATOM 872 N N . GLU A 1 114 ? 17.780 8.445 -16.167 1.00 57.09 114 GLU A N 1
ATOM 873 C CA . GLU A 1 114 ? 17.872 8.854 -17.567 1.00 57.09 114 GLU A CA 1
ATOM 874 C C . GLU A 1 114 ? 18.574 7.778 -18.424 1.00 57.09 114 GLU A C 1
ATOM 876 O O . GLU A 1 114 ? 19.687 7.339 -18.144 1.00 57.09 114 GLU A O 1
ATOM 881 N N . ARG A 1 115 ? 17.924 7.323 -19.511 1.00 52.19 115 ARG A N 1
ATOM 882 C CA . ARG A 1 115 ? 18.441 6.244 -20.393 1.00 52.19 115 ARG A CA 1
ATOM 883 C C . ARG A 1 115 ? 19.718 6.638 -21.149 1.00 52.19 115 ARG A C 1
ATOM 885 O O . ARG A 1 115 ? 20.451 5.767 -21.603 1.00 52.19 115 ARG A O 1
ATOM 892 N N . SER A 1 116 ? 19.952 7.936 -21.318 1.00 53.25 116 SER A N 1
ATOM 893 C CA . SER A 1 116 ? 20.967 8.495 -22.220 1.00 53.25 116 SER A CA 1
ATOM 894 C C . SER A 1 116 ? 22.317 8.751 -21.550 1.00 53.25 116 SER A C 1
ATOM 896 O O . SER A 1 116 ? 23.199 9.340 -22.173 1.00 53.25 116 SER A O 1
ATOM 898 N N . CYS A 1 117 ? 22.491 8.304 -20.305 1.00 55.81 117 CYS A N 1
ATOM 899 C CA . CYS A 1 117 ? 23.749 8.381 -19.577 1.00 55.81 117 CYS A CA 1
ATOM 900 C C . CYS A 1 117 ? 24.882 7.686 -20.344 1.00 55.81 117 CYS A C 1
ATOM 902 O O . CYS A 1 117 ? 25.008 6.462 -20.360 1.00 55.81 117 CYS A O 1
ATOM 904 N N . ASN A 1 118 ? 25.729 8.488 -20.977 1.00 54.03 118 ASN A N 1
ATOM 905 C CA . ASN A 1 118 ? 27.013 8.084 -21.521 1.00 54.03 118 ASN A CA 1
ATOM 906 C C . ASN A 1 118 ? 28.109 8.913 -20.837 1.00 54.03 118 ASN A C 1
ATOM 908 O O . ASN A 1 118 ? 27.839 9.967 -20.269 1.00 54.03 118 ASN A O 1
ATOM 912 N N . ASN A 1 119 ? 29.362 8.457 -20.902 1.00 54.59 119 ASN A N 1
ATOM 913 C CA . ASN A 1 119 ? 30.510 9.095 -20.233 1.00 54.59 119 ASN A CA 1
ATOM 914 C C . ASN A 1 119 ? 30.751 10.579 -20.618 1.00 54.59 119 ASN A C 1
ATOM 916 O O . ASN A 1 119 ? 31.691 11.189 -20.117 1.00 54.59 119 ASN A O 1
ATOM 920 N N . ALA A 1 120 ? 29.953 11.144 -21.530 1.00 57.81 120 ALA A N 1
ATOM 921 C CA . ALA A 1 120 ? 30.059 12.500 -22.048 1.00 57.81 120 ALA A CA 1
ATOM 922 C C . ALA A 1 120 ? 29.032 13.488 -21.454 1.00 57.81 120 ALA A C 1
ATOM 924 O O . ALA A 1 120 ? 29.176 14.686 -21.691 1.00 57.81 120 ALA A O 1
ATOM 925 N N . SER A 1 121 ? 28.029 13.030 -20.691 1.00 57.66 121 SER A N 1
ATOM 926 C CA . SER A 1 121 ? 27.009 13.903 -20.094 1.00 57.66 121 SER A CA 1
ATOM 927 C C . SER A 1 121 ? 26.781 13.543 -18.619 1.00 57.66 121 SER A C 1
ATOM 929 O O . SER A 1 121 ? 26.548 12.370 -18.327 1.00 57.66 121 SER A O 1
ATOM 931 N N . PRO A 1 122 ? 26.863 14.498 -17.669 1.00 54.50 122 PRO A N 1
ATOM 932 C CA . PRO A 1 122 ? 26.553 14.214 -16.271 1.00 54.50 122 PRO A CA 1
ATOM 933 C C . PRO A 1 122 ? 25.091 13.771 -16.154 1.00 54.50 122 PRO A C 1
ATOM 935 O O . PRO A 1 122 ? 24.192 14.458 -16.636 1.00 54.50 122 PRO A O 1
ATOM 938 N N . CYS A 1 123 ? 24.869 12.607 -15.544 1.00 55.84 123 CYS A N 1
ATOM 939 C CA . CYS A 1 123 ? 23.533 12.088 -15.278 1.00 55.84 123 CYS A CA 1
ATOM 940 C C . CYS A 1 123 ? 22.839 12.964 -14.237 1.00 55.84 123 CYS A C 1
ATOM 942 O O . CYS A 1 123 ? 23.343 13.112 -13.122 1.00 55.84 123 CYS A O 1
ATOM 944 N N . ASN A 1 124 ? 21.670 13.494 -14.586 1.00 55.34 124 ASN A N 1
ATOM 945 C CA . ASN A 1 124 ? 20.749 14.089 -13.624 1.00 55.34 124 ASN A CA 1
ATOM 946 C C . ASN A 1 124 ? 19.687 13.039 -13.281 1.00 55.34 124 ASN A C 1
ATOM 948 O O . ASN A 1 124 ? 18.525 13.183 -13.648 1.00 55.34 124 ASN A O 1
ATOM 952 N N . ASP A 1 125 ? 20.106 11.943 -12.646 1.00 60.53 125 ASP A N 1
ATOM 953 C CA . ASP A 1 125 ? 19.160 10.942 -12.156 1.00 60.53 125 ASP A CA 1
ATOM 954 C C . ASP A 1 125 ? 18.363 11.547 -10.993 1.00 60.53 125 ASP A C 1
ATOM 956 O O . ASP A 1 125 ? 18.932 11.999 -9.992 1.00 60.53 125 ASP A O 1
ATOM 960 N N . ASP A 1 126 ? 17.037 11.555 -11.127 1.00 60.66 126 ASP A N 1
ATOM 961 C CA . ASP A 1 126 ? 16.137 11.972 -10.064 1.00 60.66 126 ASP A CA 1
ATOM 962 C C . ASP A 1 126 ? 16.146 10.894 -8.978 1.00 60.66 126 ASP A C 1
ATOM 964 O O . ASP A 1 126 ? 15.570 9.815 -9.094 1.00 60.66 126 ASP A O 1
ATOM 968 N N . ILE A 1 127 ? 16.810 11.199 -7.870 1.00 66.69 127 ILE A N 1
ATOM 969 C CA . ILE A 1 127 ? 16.924 10.301 -6.717 1.00 66.69 127 ILE A CA 1
ATOM 970 C C . ILE A 1 127 ? 15.536 10.060 -6.078 1.00 66.69 127 ILE A C 1
ATOM 972 O O . ILE A 1 127 ? 15.282 9.011 -5.499 1.00 66.69 127 ILE A O 1
ATOM 976 N N . ALA A 1 128 ? 14.591 10.988 -6.231 1.00 78.56 128 ALA A N 1
ATOM 977 C CA . ALA A 1 128 ? 13.219 10.868 -5.744 1.00 78.56 128 ALA A CA 1
ATOM 978 C C . ALA A 1 128 ? 12.226 11.378 -6.794 1.00 78.56 128 ALA A C 1
ATOM 980 O O . ALA A 1 128 ? 12.594 12.178 -7.646 1.00 78.56 128 ALA A O 1
ATOM 981 N N . CYS A 1 129 ? 10.954 10.970 -6.701 1.00 85.19 129 CYS A N 1
ATOM 982 C CA . CYS A 1 129 ? 9.902 11.562 -7.534 1.00 85.19 129 CYS A CA 1
ATOM 983 C C . CYS A 1 129 ? 9.937 13.095 -7.413 1.00 85.19 129 CYS A C 1
ATOM 985 O O . CYS A 1 129 ? 9.846 13.596 -6.286 1.00 85.19 129 CYS A O 1
ATOM 987 N N . PRO A 1 130 ? 9.980 13.839 -8.530 1.00 87.06 130 PRO A N 1
ATOM 988 C CA . PRO A 1 130 ? 9.733 15.272 -8.512 1.00 87.06 130 PRO A CA 1
ATOM 989 C C . PRO A 1 130 ? 8.412 15.596 -7.814 1.00 87.06 130 PRO A C 1
ATOM 991 O O . PRO A 1 130 ? 7.429 14.865 -7.975 1.00 87.06 130 PRO A O 1
ATOM 994 N N . ALA A 1 131 ? 8.376 16.696 -7.066 1.00 88.88 131 ALA A N 1
ATOM 995 C CA . ALA A 1 131 ? 7.187 17.095 -6.321 1.00 88.88 131 ALA A CA 1
ATOM 996 C C . ALA A 1 131 ? 5.957 17.207 -7.242 1.00 88.88 131 ALA A C 1
ATOM 998 O O . ALA A 1 131 ? 5.997 17.856 -8.288 1.00 88.88 131 ALA A O 1
ATOM 999 N N . GLY A 1 132 ? 4.858 16.561 -6.854 1.00 89.38 132 GLY A N 1
ATOM 1000 C CA . GLY A 1 132 ? 3.612 16.467 -7.619 1.00 89.38 132 GLY A CA 1
ATOM 1001 C C . GLY A 1 132 ? 3.534 15.256 -8.560 1.00 89.38 132 GLY A C 1
ATOM 1002 O O . GLY A 1 132 ? 2.432 14.868 -8.973 1.00 89.38 132 GLY A O 1
ATOM 1003 N N . SER A 1 133 ? 4.668 14.621 -8.870 1.00 90.25 133 SER A N 1
ATOM 1004 C CA . SER A 1 133 ? 4.728 13.423 -9.716 1.00 90.25 133 SER A CA 1
ATOM 1005 C C . SER A 1 133 ? 4.513 12.121 -8.941 1.00 90.25 133 SER A C 1
ATOM 1007 O O . SER A 1 133 ? 4.478 11.058 -9.552 1.00 90.25 133 SER A O 1
ATOM 1009 N N . GLU A 1 134 ? 4.350 12.175 -7.619 1.00 94.25 134 GLU A N 1
ATOM 1010 C CA . GLU A 1 134 ? 4.172 10.996 -6.782 1.00 94.25 134 GLU A CA 1
ATOM 1011 C C . GLU A 1 134 ? 2.827 10.309 -7.032 1.00 94.25 134 GLU A C 1
ATOM 1013 O O . GLU A 1 134 ? 1.775 10.949 -7.174 1.00 94.25 134 GLU A O 1
ATOM 1018 N N . ILE A 1 135 ? 2.879 8.980 -7.051 1.00 95.19 135 ILE A N 1
ATOM 1019 C CA . ILE A 1 135 ? 1.762 8.077 -7.306 1.00 95.19 135 ILE A CA 1
ATOM 1020 C C . ILE A 1 135 ? 1.735 7.019 -6.187 1.00 95.19 135 ILE A C 1
ATOM 1022 O O . ILE A 1 135 ? 2.276 5.923 -6.356 1.00 95.19 135 ILE A O 1
ATOM 1026 N N . PRO A 1 136 ? 1.161 7.323 -5.009 1.00 97.44 136 PRO A N 1
ATOM 1027 C CA . PRO A 1 136 ? 0.878 6.299 -4.010 1.00 97.44 136 PRO A CA 1
ATOM 1028 C C . PRO A 1 136 ? -0.304 5.449 -4.481 1.00 97.44 136 PRO A C 1
ATOM 1030 O O . PRO A 1 136 ? -1.275 5.980 -5.018 1.00 97.44 136 PRO A O 1
ATOM 1033 N N . GLN A 1 137 ? -0.245 4.137 -4.282 1.00 97.56 137 GLN A N 1
ATOM 1034 C CA . GLN A 1 137 ? -1.269 3.204 -4.748 1.00 97.56 137 GLN A CA 1
ATOM 1035 C C . GLN A 1 137 ? -1.585 2.149 -3.689 1.00 97.56 137 GLN A C 1
ATOM 1037 O O . GLN A 1 137 ? -0.678 1.617 -3.048 1.00 97.56 137 GLN A O 1
ATOM 1042 N N . LEU A 1 138 ? -2.865 1.804 -3.553 1.00 98.50 138 LEU A N 1
ATOM 1043 C CA . LEU A 1 138 ? -3.342 0.628 -2.828 1.00 98.50 138 LEU A CA 1
ATOM 1044 C C . LEU A 1 138 ? -3.906 -0.373 -3.829 1.00 98.50 138 LEU A C 1
ATOM 1046 O O . LEU A 1 138 ? -4.839 -0.066 -4.561 1.00 98.50 138 LEU A O 1
ATOM 1050 N N . TRP A 1 139 ? -3.378 -1.582 -3.817 1.00 97.75 139 TRP A N 1
ATOM 1051 C CA . TRP A 1 139 ? -3.775 -2.671 -4.694 1.00 97.75 139 TRP A CA 1
ATOM 1052 C C . TRP A 1 139 ? -4.453 -3.773 -3.894 1.00 97.75 139 TRP A C 1
ATOM 1054 O O . TRP A 1 139 ? -4.082 -4.027 -2.747 1.00 97.75 139 TRP A O 1
ATOM 1064 N N . LYS A 1 140 ? -5.420 -4.443 -4.516 1.00 97.12 140 LYS A N 1
ATOM 1065 C CA . LYS A 1 140 ? -6.109 -5.617 -3.986 1.00 97.12 140 LYS A CA 1
ATOM 1066 C C . LYS A 1 140 ? -6.075 -6.735 -5.010 1.00 97.12 140 LYS A C 1
ATOM 1068 O O . LYS A 1 140 ? -6.526 -6.538 -6.134 1.00 97.12 140 LYS A O 1
ATOM 1073 N N . CYS A 1 141 ? -5.607 -7.893 -4.586 1.00 95.56 141 CYS A N 1
ATOM 1074 C CA . CYS A 1 141 ? -5.833 -9.156 -5.260 1.00 95.56 141 CYS A CA 1
ATOM 1075 C C . CYS A 1 141 ? -7.092 -9.813 -4.681 1.00 95.56 141 CYS A C 1
ATOM 1077 O O . CYS A 1 141 ? -7.214 -9.945 -3.456 1.00 95.56 141 CYS A O 1
ATOM 1079 N N . ASP A 1 142 ? -7.991 -10.229 -5.570 1.00 92.81 142 ASP A N 1
ATOM 1080 C CA . ASP A 1 142 ? -9.088 -11.144 -5.256 1.00 92.81 142 ASP A CA 1
ATOM 1081 C C . ASP A 1 142 ? -8.753 -12.546 -5.787 1.00 92.81 142 ASP A C 1
ATOM 1083 O O . ASP A 1 142 ? -8.892 -12.785 -6.989 1.00 92.81 142 ASP A O 1
ATOM 1087 N N . PRO A 1 143 ? -8.324 -13.471 -4.912 1.00 89.25 143 PRO A N 1
ATOM 1088 C CA . PRO A 1 143 ? -7.837 -14.780 -5.328 1.00 89.25 143 PRO A CA 1
ATOM 1089 C C . PRO A 1 143 ? -8.962 -15.784 -5.623 1.00 89.25 143 PRO A C 1
ATOM 1091 O O . PRO A 1 143 ? -8.706 -16.970 -5.809 1.00 89.25 143 PRO A O 1
ATOM 1094 N N . THR A 1 144 ? -10.236 -15.375 -5.578 1.00 82.25 144 THR A N 1
ATOM 1095 C CA . THR A 1 144 ? -11.367 -16.300 -5.777 1.00 82.25 144 THR A CA 1
ATOM 1096 C C . THR A 1 144 ? -11.689 -16.564 -7.249 1.00 82.25 144 THR A C 1
ATOM 1098 O O . THR A 1 144 ? -12.536 -17.407 -7.549 1.00 82.25 144 THR A O 1
ATOM 1101 N N . ASN A 1 145 ? -10.980 -15.913 -8.174 1.00 69.81 145 ASN A N 1
ATOM 1102 C CA . ASN A 1 145 ? -11.220 -16.004 -9.614 1.00 69.81 145 ASN A CA 1
ATOM 1103 C C . ASN A 1 145 ? -10.464 -17.151 -10.310 1.00 69.81 145 ASN A C 1
ATOM 1105 O O . ASN A 1 145 ? -10.302 -17.128 -11.530 1.00 69.81 145 ASN A O 1
ATOM 1109 N N . GLY A 1 146 ? -10.095 -18.196 -9.560 1.00 60.22 146 GLY A N 1
ATOM 1110 C CA . GLY A 1 146 ? -9.565 -19.444 -10.110 1.00 60.22 146 GLY A CA 1
ATOM 1111 C C . GLY A 1 146 ? -8.126 -19.303 -10.589 1.00 60.22 146 GLY A C 1
ATOM 1112 O O . GLY A 1 146 ? -7.851 -19.511 -11.772 1.00 60.22 146 GLY A O 1
ATOM 1113 N N . GLY A 1 147 ? -7.232 -18.956 -9.659 1.00 65.94 147 GLY A N 1
ATOM 1114 C CA . GLY A 1 147 ? -5.821 -18.722 -9.937 1.00 65.94 147 GLY A CA 1
ATOM 1115 C C . GLY A 1 147 ? -5.123 -19.891 -10.646 1.00 65.94 147 GLY A C 1
ATOM 1116 O O . GLY A 1 147 ? -5.555 -21.044 -10.595 1.00 65.94 147 GLY A O 1
ATOM 1117 N N . SER A 1 148 ? -4.013 -19.586 -11.320 1.00 69.69 148 SER A N 1
ATOM 1118 C CA . SER A 1 148 ? -3.248 -20.533 -12.143 1.00 69.69 148 SER A CA 1
ATOM 1119 C C . SER A 1 148 ? -2.489 -21.599 -11.333 1.00 69.69 148 SER A C 1
ATOM 1121 O O . SER A 1 148 ? -2.006 -22.588 -11.895 1.00 69.69 148 SER A O 1
ATOM 1123 N N . ASP A 1 149 ? -2.413 -21.449 -10.005 1.00 75.12 149 ASP A N 1
ATOM 1124 C CA . ASP A 1 149 ? -1.862 -22.460 -9.103 1.00 75.12 149 ASP A CA 1
ATOM 1125 C C . ASP A 1 149 ? -2.777 -23.687 -9.014 1.00 75.12 149 ASP A C 1
ATOM 1127 O O . ASP A 1 149 ? -3.742 -23.743 -8.250 1.00 75.12 149 ASP A O 1
ATOM 1131 N N . SER A 1 150 ? -2.406 -24.721 -9.767 1.00 68.81 150 SER A N 1
ATOM 1132 C CA . SER A 1 150 ? -3.096 -26.017 -9.796 1.00 68.81 150 SER A CA 1
ATOM 1133 C C . SER A 1 150 ? -3.241 -26.713 -8.435 1.00 68.81 150 SER A C 1
ATOM 1135 O O . SER A 1 150 ? -4.064 -27.620 -8.305 1.00 68.81 150 SER A O 1
ATOM 1137 N N . THR A 1 151 ? -2.461 -26.317 -7.424 1.00 74.44 151 THR A N 1
ATOM 1138 C CA . THR A 1 151 ? -2.484 -26.919 -6.083 1.00 74.44 151 THR A CA 1
ATOM 1139 C C . THR A 1 151 ? -3.186 -26.048 -5.046 1.00 74.44 151 THR A C 1
ATOM 1141 O O . THR A 1 151 ? -3.674 -26.573 -4.045 1.00 74.44 151 THR A O 1
ATOM 1144 N N . ASN A 1 152 ? -3.270 -24.736 -5.276 1.00 77.94 152 ASN A N 1
ATOM 1145 C CA . ASN A 1 152 ? -4.026 -23.818 -4.437 1.00 77.94 152 ASN A CA 1
ATOM 1146 C C . ASN A 1 152 ? -4.668 -22.701 -5.280 1.00 77.94 152 ASN A C 1
ATOM 1148 O O . ASN A 1 152 ? -4.069 -21.641 -5.431 1.00 77.94 152 ASN A O 1
ATOM 1152 N N . PRO A 1 153 ? -5.919 -22.866 -5.742 1.00 78.69 153 PRO A N 1
ATOM 1153 C CA . PRO A 1 153 ? -6.574 -21.897 -6.622 1.00 78.69 153 PRO A CA 1
ATOM 1154 C C . PRO A 1 153 ? -6.951 -20.582 -5.920 1.00 78.69 153 PRO A C 1
ATOM 1156 O O . PRO A 1 153 ? -7.571 -19.730 -6.545 1.00 78.69 153 PRO A O 1
ATOM 1159 N N . THR A 1 154 ? -6.623 -20.431 -4.629 1.00 87.06 154 THR A N 1
ATOM 1160 C CA . THR A 1 154 ? -6.860 -19.217 -3.834 1.00 87.06 154 THR A CA 1
ATOM 1161 C C . THR A 1 154 ? -5.599 -18.365 -3.676 1.00 87.06 154 THR A C 1
ATOM 1163 O O . THR A 1 154 ? -5.453 -17.613 -2.713 1.00 87.06 154 THR A O 1
ATOM 1166 N N . THR A 1 155 ? -4.652 -18.462 -4.600 1.00 90.25 155 THR A N 1
ATOM 1167 C CA . THR A 1 155 ? -3.463 -17.606 -4.628 1.00 90.25 155 THR A CA 1
ATOM 1168 C C . THR A 1 155 ? -3.641 -16.444 -5.586 1.00 90.25 155 THR A C 1
ATOM 1170 O O . THR A 1 155 ? -4.362 -16.576 -6.562 1.00 90.25 155 THR A O 1
ATOM 1173 N N . CYS A 1 156 ? -2.946 -15.335 -5.334 1.00 92.38 156 CYS A N 1
ATOM 1174 C CA . CYS A 1 156 ? -3.009 -14.190 -6.234 1.00 92.38 156 CYS A CA 1
ATOM 1175 C C . CYS A 1 156 ? -2.255 -14.434 -7.532 1.00 92.38 156 CYS A C 1
ATOM 1177 O O . CYS A 1 156 ? -1.087 -14.831 -7.503 1.00 92.38 156 CYS A O 1
ATOM 1179 N N . GLU A 1 157 ? -2.893 -14.063 -8.631 1.00 89.94 157 GLU A N 1
ATOM 1180 C CA . GLU A 1 157 ? -2.339 -14.043 -9.976 1.00 89.94 157 GLU A CA 1
ATOM 1181 C C . GLU A 1 157 ? -2.242 -12.617 -10.530 1.00 89.94 157 GLU A C 1
ATOM 1183 O O . GLU A 1 157 ? -2.885 -11.675 -10.058 1.00 89.94 157 GLU A O 1
ATOM 1188 N N . SER A 1 158 ? -1.421 -12.445 -11.565 1.00 89.19 158 SER A N 1
ATOM 1189 C CA . SER A 1 158 ? -1.104 -11.139 -12.157 1.00 89.19 158 SER A CA 1
ATOM 1190 C C . SER A 1 158 ? -2.335 -10.361 -12.654 1.00 89.19 158 SER A C 1
ATOM 1192 O O . SER A 1 158 ? -2.381 -9.131 -12.556 1.00 89.19 158 SER A O 1
ATOM 1194 N N . ASN A 1 159 ? -3.368 -11.064 -13.123 1.00 87.81 159 ASN A N 1
ATOM 1195 C CA . ASN A 1 159 ? -4.617 -10.498 -13.636 1.00 87.81 159 ASN A CA 1
ATOM 1196 C C . ASN A 1 159 ? -5.694 -10.243 -12.564 1.00 87.81 159 ASN A C 1
ATOM 1198 O O . ASN A 1 159 ? -6.745 -9.695 -12.889 1.00 87.81 159 ASN A O 1
ATOM 1202 N N . GLU A 1 160 ? -5.464 -10.631 -11.308 1.00 92.56 160 GLU A N 1
ATOM 1203 C CA . GLU A 1 160 ? -6.450 -10.511 -10.217 1.00 92.56 160 GLU A CA 1
ATOM 1204 C C . GLU A 1 160 ? -6.295 -9.221 -9.404 1.00 92.56 160 GLU A C 1
ATOM 1206 O O . GLU A 1 160 ? -7.101 -8.912 -8.521 1.00 92.56 160 GLU A O 1
ATOM 1211 N N . TRP A 1 161 ? -5.251 -8.450 -9.697 1.00 94.31 161 TRP A N 1
ATOM 1212 C CA . TRP A 1 161 ? -4.958 -7.202 -9.016 1.00 94.31 161 TRP A CA 1
ATOM 1213 C C . TRP A 1 161 ? -5.774 -6.034 -9.569 1.00 94.31 161 TRP A C 1
ATOM 1215 O O . TRP A 1 161 ? -5.772 -5.738 -10.763 1.00 94.31 161 TRP A O 1
ATOM 1225 N N . SER A 1 162 ? -6.400 -5.294 -8.659 1.00 95.00 162 SER A N 1
ATOM 1226 C CA . SER A 1 162 ? -7.168 -4.079 -8.933 1.00 95.00 162 SER A CA 1
ATOM 1227 C C . SER A 1 162 ? -6.711 -2.929 -8.036 1.00 95.00 162 SER A C 1
ATOM 1229 O O . SER A 1 162 ? -6.347 -3.141 -6.875 1.00 95.00 162 SER A O 1
ATOM 1231 N N . LEU A 1 163 ? -6.706 -1.709 -8.578 1.00 97.00 163 LEU A N 1
ATOM 1232 C CA . LEU A 1 163 ? -6.415 -0.496 -7.814 1.00 97.00 163 LEU A CA 1
ATOM 1233 C C . LEU A 1 163 ? -7.619 -0.153 -6.923 1.00 97.00 163 LEU A C 1
ATOM 1235 O O . LEU A 1 163 ? -8.770 -0.256 -7.344 1.00 97.00 163 LEU A O 1
ATOM 1239 N N . VAL A 1 164 ? -7.353 0.259 -5.687 1.00 97.88 164 VAL A N 1
ATOM 1240 C CA . VAL A 1 164 ? -8.356 0.572 -4.665 1.00 97.88 164 VAL A CA 1
ATOM 1241 C C . VAL A 1 164 ? -8.280 2.047 -4.302 1.00 97.88 164 VAL A C 1
ATOM 1243 O O . VAL A 1 164 ? -7.193 2.607 -4.155 1.00 97.88 164 VAL A O 1
ATOM 1246 N N . ALA A 1 165 ? -9.442 2.666 -4.095 1.00 97.12 165 ALA A N 1
ATOM 1247 C CA . ALA A 1 165 ? -9.572 4.052 -3.654 1.00 97.12 165 ALA A CA 1
ATOM 1248 C C . ALA A 1 165 ? -8.806 5.038 -4.554 1.00 97.12 165 ALA A C 1
ATOM 1250 O O . ALA A 1 165 ? -8.170 5.976 -4.082 1.00 97.12 165 ALA A O 1
ATOM 1251 N N . GLN A 1 166 ? -8.867 4.805 -5.867 1.00 95.25 166 GLN A N 1
ATOM 1252 C CA . GLN A 1 166 ? -8.300 5.704 -6.863 1.00 95.25 166 GLN A CA 1
ATOM 1253 C C . GLN A 1 166 ? -9.035 7.049 -6.845 1.00 95.25 166 GLN A C 1
ATOM 1255 O O . GLN A 1 166 ? -10.260 7.102 -6.957 1.00 95.25 166 GLN A O 1
ATOM 1260 N N . ASN A 1 167 ? -8.278 8.138 -6.785 1.00 92.44 167 ASN A N 1
ATOM 1261 C CA . ASN A 1 167 ? -8.804 9.489 -6.885 1.00 92.44 167 ASN A CA 1
ATOM 1262 C C . ASN A 1 167 ? -9.042 9.847 -8.353 1.00 92.44 167 ASN A C 1
ATOM 1264 O O . ASN A 1 167 ? -8.082 9.991 -9.112 1.00 92.44 167 ASN A O 1
ATOM 1268 N N . SER A 1 168 ? -10.304 10.008 -8.752 1.00 84.00 168 SER A N 1
ATOM 1269 C CA . SER A 1 168 ? -10.712 10.618 -10.031 1.00 84.00 168 SER A CA 1
ATOM 1270 C C . SER A 1 168 ? -9.943 10.116 -11.270 1.00 84.00 168 SER A C 1
ATOM 1272 O O . SER A 1 168 ? -9.538 10.903 -12.119 1.00 84.00 168 SER A O 1
ATOM 1274 N N . SER A 1 169 ? -9.712 8.802 -11.375 1.00 85.25 169 SER A N 1
ATOM 1275 C CA . SER A 1 169 ? -8.958 8.145 -12.469 1.00 85.25 169 SER A CA 1
ATOM 1276 C C . SER A 1 169 ? -7.482 8.565 -12.623 1.00 85.25 169 SER A C 1
ATOM 1278 O O . SER A 1 169 ? -6.858 8.324 -13.653 1.00 85.25 169 SER A O 1
ATOM 1280 N N . THR A 1 170 ? -6.880 9.170 -11.596 1.00 88.88 170 THR A N 1
ATOM 1281 C CA . THR A 1 170 ? -5.480 9.646 -11.629 1.00 88.88 170 THR A CA 1
ATOM 1282 C C . THR A 1 170 ? -4.442 8.546 -11.420 1.00 88.88 170 THR A C 1
ATOM 1284 O O . THR A 1 170 ? -3.247 8.820 -11.472 1.00 88.88 170 THR A O 1
ATOM 1287 N N . GLY A 1 171 ? -4.887 7.327 -11.102 1.00 91.31 171 GLY A N 1
ATOM 1288 C CA . GLY A 1 171 ? -4.013 6.215 -10.711 1.00 91.31 171 GLY A CA 1
ATOM 1289 C C . GLY A 1 171 ? -3.450 6.335 -9.291 1.00 91.31 171 GLY A C 1
ATOM 1290 O O . GLY A 1 171 ? -2.722 5.443 -8.863 1.00 91.31 171 GLY A O 1
ATOM 1291 N N . LYS A 1 172 ? -3.792 7.409 -8.562 1.00 95.69 172 LYS A N 1
ATOM 1292 C CA . LYS A 1 172 ? -3.356 7.676 -7.187 1.00 95.69 172 LYS A CA 1
ATOM 1293 C C . LYS A 1 172 ? -4.407 7.209 -6.185 1.00 95.69 172 LYS A C 1
ATOM 1295 O O . LYS A 1 172 ? -5.569 7.582 -6.307 1.00 95.69 172 LYS A O 1
ATOM 1300 N N . THR A 1 173 ? -3.987 6.493 -5.151 1.00 97.69 173 THR A N 1
ATOM 1301 C CA . THR A 1 173 ? -4.756 6.263 -3.924 1.00 97.69 173 THR A CA 1
ATOM 1302 C C . THR A 1 173 ? -4.318 7.282 -2.877 1.00 97.69 173 THR A C 1
ATOM 1304 O O . THR A 1 173 ? -3.512 6.969 -2.009 1.00 97.69 173 THR A O 1
ATOM 1307 N N . ASN A 1 174 ? -4.791 8.525 -2.976 1.00 96.88 174 ASN A N 1
ATOM 1308 C CA . ASN A 1 174 ? -4.374 9.612 -2.078 1.00 96.88 174 ASN A CA 1
ATOM 1309 C C . ASN A 1 174 ? -5.510 10.168 -1.201 1.00 96.88 174 ASN A C 1
ATOM 1311 O O . ASN A 1 174 ? -5.308 11.148 -0.482 1.00 96.88 174 ASN A O 1
ATOM 1315 N N . MET A 1 175 ? -6.678 9.514 -1.207 1.00 96.56 175 MET A N 1
ATOM 1316 C CA . MET A 1 175 ? -7.837 9.846 -0.366 1.00 96.56 175 MET A CA 1
ATOM 1317 C C . MET A 1 175 ? -8.313 11.297 -0.560 1.00 96.56 175 MET A C 1
ATOM 1319 O O . MET A 1 175 ? -8.652 11.994 0.395 1.00 96.56 175 MET A O 1
ATOM 1323 N N . GLY A 1 176 ? -8.261 11.788 -1.799 1.00 94.12 176 GLY A N 1
ATOM 1324 C CA . GLY A 1 176 ? -8.621 13.154 -2.173 1.00 94.12 176 GLY A CA 1
ATOM 1325 C C . GLY A 1 176 ? -7.604 14.231 -1.781 1.00 94.12 176 GLY A C 1
ATOM 1326 O O . GLY A 1 176 ? -7.787 15.385 -2.166 1.00 94.12 176 GLY A O 1
ATOM 1327 N N . ASN A 1 177 ? -6.528 13.898 -1.057 1.00 95.38 177 ASN A N 1
ATOM 1328 C CA . ASN A 1 177 ? -5.516 14.866 -0.636 1.00 95.38 177 ASN A CA 1
ATOM 1329 C C . ASN A 1 177 ? -4.261 14.776 -1.527 1.00 95.38 177 ASN A C 1
ATOM 1331 O O . ASN A 1 177 ? -3.539 13.778 -1.459 1.00 95.38 177 ASN A O 1
ATOM 1335 N N . PRO A 1 178 ? -3.933 15.807 -2.331 1.00 93.94 178 PRO A N 1
ATOM 1336 C CA . PRO A 1 178 ? -2.745 15.788 -3.186 1.00 93.94 178 PRO A CA 1
ATOM 1337 C C . PRO A 1 178 ? -1.423 15.730 -2.408 1.00 93.94 178 PRO A C 1
ATOM 1339 O O . PRO A 1 178 ? -0.414 15.339 -2.986 1.00 93.94 178 PRO A O 1
ATOM 1342 N N . PHE A 1 179 ? -1.422 16.076 -1.117 1.00 95.62 179 PHE A N 1
ATOM 1343 C CA . PHE A 1 179 ? -0.235 16.032 -0.263 1.00 95.62 179 PHE A CA 1
ATOM 1344 C C . PHE A 1 179 ? -0.003 14.677 0.411 1.00 95.62 179 PHE A C 1
ATOM 1346 O O . PHE A 1 179 ? 1.045 14.491 1.020 1.00 95.62 179 PHE A O 1
ATOM 1353 N N . ASN A 1 180 ? -0.922 13.715 0.278 1.00 97.38 180 ASN A N 1
ATOM 1354 C CA . ASN A 1 180 ? -0.619 12.317 0.577 1.00 97.38 180 ASN A CA 1
ATOM 1355 C C . ASN A 1 180 ? 0.226 11.774 -0.577 1.00 97.38 180 ASN A C 1
ATOM 1357 O O . ASN A 1 180 ? -0.316 11.274 -1.562 1.00 97.38 180 ASN A O 1
ATOM 1361 N N . THR A 1 181 ? 1.544 11.949 -0.494 1.00 96.00 181 THR A N 1
ATOM 1362 C CA . THR A 1 181 ? 2.467 11.692 -1.611 1.00 96.00 181 THR A CA 1
ATOM 1363 C C . THR A 1 181 ? 3.131 10.325 -1.529 1.00 96.00 181 THR A C 1
ATOM 1365 O O . THR A 1 181 ? 3.502 9.769 -2.562 1.00 96.00 181 THR A O 1
ATOM 1368 N N . LYS A 1 182 ? 3.259 9.746 -0.331 1.00 96.31 182 LYS A N 1
ATOM 1369 C CA . LYS A 1 182 ? 3.814 8.402 -0.123 1.00 96.31 182 LYS A CA 1
ATOM 1370 C C . LYS A 1 182 ? 2.898 7.599 0.775 1.00 96.31 182 LYS A C 1
ATOM 1372 O O . LYS A 1 182 ? 2.419 8.105 1.784 1.00 96.31 182 LYS A O 1
ATOM 1377 N N . VAL A 1 183 ? 2.658 6.348 0.416 1.00 97.94 183 VAL A N 1
ATOM 1378 C CA . VAL A 1 183 ? 1.966 5.385 1.267 1.00 97.94 183 VAL A CA 1
ATOM 1379 C C . VAL A 1 183 ? 3.012 4.588 2.045 1.00 97.94 183 VAL A C 1
ATOM 1381 O O . VAL A 1 183 ? 3.996 4.132 1.469 1.00 97.94 183 VAL A O 1
ATOM 1384 N N . SER A 1 184 ? 2.822 4.447 3.354 1.00 96.81 184 SER A N 1
ATOM 1385 C CA . SER A 1 184 ? 3.866 3.974 4.280 1.00 96.81 184 SER A CA 1
ATOM 1386 C C . SER A 1 184 ? 3.407 2.807 5.150 1.00 96.81 184 SER A C 1
ATOM 1388 O O . SER A 1 184 ? 4.209 1.965 5.543 1.00 96.81 184 SER A O 1
ATOM 1390 N N . ILE A 1 185 ? 2.112 2.723 5.460 1.00 95.62 185 ILE A N 1
ATOM 1391 C CA . ILE A 1 185 ? 1.573 1.698 6.361 1.00 95.62 185 ILE A CA 1
ATOM 1392 C C . ILE A 1 185 ? 0.371 1.021 5.712 1.00 95.62 185 ILE A C 1
ATOM 1394 O O . ILE A 1 185 ? -0.506 1.700 5.185 1.00 95.62 185 ILE A O 1
ATOM 1398 N N . LEU A 1 186 ? 0.315 -0.309 5.811 1.00 97.88 186 LEU A N 1
ATOM 1399 C CA . LEU A 1 186 ? -0.838 -1.130 5.454 1.00 97.88 186 LEU A CA 1
ATOM 1400 C C . LEU A 1 186 ? -1.033 -2.203 6.532 1.00 97.88 186 LEU A C 1
ATOM 1402 O O . LEU A 1 186 ? -0.208 -3.104 6.661 1.00 97.88 186 LEU A O 1
ATOM 1406 N N . ILE A 1 187 ? -2.084 -2.088 7.347 1.00 96.62 187 ILE A N 1
ATOM 1407 C CA . ILE A 1 187 ? -2.277 -2.944 8.531 1.00 96.62 187 ILE A CA 1
ATOM 1408 C C . ILE A 1 187 ? -3.739 -3.354 8.673 1.00 96.62 187 ILE A C 1
ATOM 1410 O O . ILE A 1 187 ? -4.639 -2.519 8.664 1.00 96.62 187 ILE A O 1
ATOM 1414 N N . LYS A 1 188 ? -3.984 -4.644 8.901 1.00 96.25 188 LYS A N 1
ATOM 1415 C CA . LYS A 1 188 ? -5.290 -5.146 9.339 1.00 96.25 188 LYS A CA 1
ATOM 1416 C C . LYS A 1 188 ? -5.367 -5.130 10.863 1.00 96.25 188 LYS A C 1
ATOM 1418 O O . LYS A 1 188 ? -4.510 -5.703 11.527 1.00 96.25 188 LYS A O 1
ATOM 1423 N N . ASN A 1 189 ? -6.404 -4.513 11.423 1.00 94.81 189 ASN A N 1
ATOM 1424 C CA . ASN A 1 189 ? -6.645 -4.479 12.865 1.00 94.81 189 ASN A CA 1
ATOM 1425 C C . ASN A 1 189 ? -8.140 -4.653 13.166 1.00 94.81 189 ASN A C 1
ATOM 1427 O O . ASN A 1 189 ? -8.975 -3.860 12.729 1.00 94.81 189 ASN A O 1
ATOM 1431 N N . GLY A 1 190 ? -8.496 -5.724 13.878 1.00 92.50 190 GLY A N 1
ATOM 1432 C CA . GLY A 1 190 ? -9.895 -6.132 14.031 1.00 92.50 190 GLY A CA 1
ATOM 1433 C C . GLY A 1 190 ? -10.561 -6.390 12.675 1.00 92.50 190 GLY A C 1
ATOM 1434 O O . GLY A 1 190 ? -10.008 -7.098 11.833 1.00 92.50 190 GLY A O 1
ATOM 1435 N N . SER A 1 191 ? -11.731 -5.791 12.453 1.00 93.44 191 SER A N 1
ATOM 1436 C CA . SER A 1 191 ? -12.485 -5.830 11.189 1.00 93.44 191 SER A CA 1
ATOM 1437 C C . SER A 1 191 ? -12.152 -4.670 10.241 1.00 93.44 191 SER A C 1
ATOM 1439 O O . SER A 1 191 ? -12.954 -4.325 9.373 1.00 93.44 191 SER A O 1
ATOM 1441 N N . ARG A 1 192 ? -10.986 -4.034 10.410 1.00 95.56 192 ARG A N 1
ATOM 1442 C CA . ARG A 1 192 ? -10.568 -2.851 9.650 1.00 95.56 192 ARG A CA 1
ATOM 1443 C C . ARG A 1 192 ? -9.263 -3.074 8.907 1.00 95.56 192 ARG A C 1
ATOM 1445 O O . ARG A 1 192 ? -8.345 -3.683 9.456 1.00 95.56 192 ARG A O 1
ATOM 1452 N N . LEU A 1 193 ? -9.160 -2.474 7.728 1.00 97.94 193 LEU A N 1
ATOM 1453 C CA . LEU A 1 193 ? -7.892 -2.234 7.047 1.00 97.94 193 LEU A CA 1
ATOM 1454 C C . LEU A 1 193 ? -7.498 -0.767 7.227 1.00 97.94 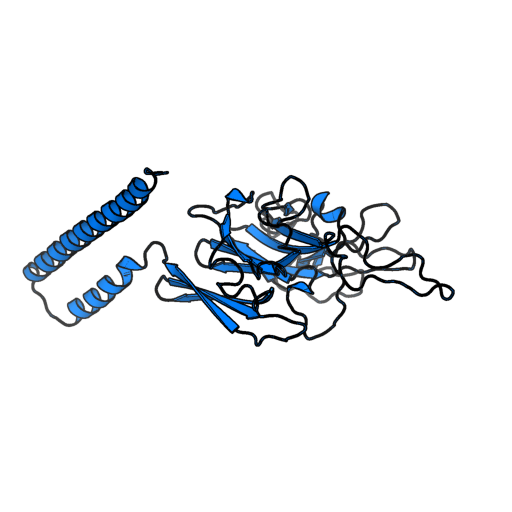193 LEU A C 1
ATOM 1456 O O . LEU A 1 193 ? -8.340 0.119 7.080 1.00 97.94 193 LEU A O 1
ATOM 1460 N N . TYR A 1 194 ? -6.233 -0.535 7.554 1.00 98.12 194 TYR A N 1
ATOM 1461 C CA . TYR A 1 194 ? -5.622 0.768 7.773 1.00 98.12 194 TYR A CA 1
ATOM 1462 C C . TYR A 1 194 ? -4.577 1.052 6.705 1.00 98.12 194 TYR A C 1
ATOM 1464 O O . TYR A 1 194 ? -3.773 0.174 6.391 1.00 98.12 194 TYR A O 1
ATOM 1472 N N . VAL A 1 195 ? -4.566 2.287 6.211 1.00 98.44 195 VAL A N 1
ATOM 1473 C CA . VAL A 1 195 ? -3.601 2.801 5.240 1.00 98.44 195 VAL A CA 1
ATOM 1474 C C . VAL A 1 195 ? -3.060 4.128 5.758 1.00 98.44 195 VAL A C 1
ATOM 1476 O O . VAL A 1 195 ? -3.835 5.004 6.140 1.00 98.44 195 VAL A O 1
ATOM 1479 N N . GLY A 1 196 ? -1.741 4.264 5.819 1.00 98.06 196 GLY A N 1
ATOM 1480 C CA . GLY A 1 196 ? -1.074 5.473 6.297 1.00 98.06 196 GLY A CA 1
ATOM 1481 C C . GLY A 1 196 ? -0.268 6.147 5.198 1.00 98.06 196 GLY A C 1
ATOM 1482 O O . GLY A 1 196 ? 0.416 5.457 4.442 1.00 98.06 196 GLY A O 1
ATOM 1483 N N . PHE A 1 197 ? -0.330 7.474 5.154 1.00 98.31 197 PHE A N 1
ATOM 1484 C CA . PHE A 1 197 ? 0.370 8.310 4.189 1.00 98.31 197 PHE A CA 1
ATOM 1485 C C . PHE A 1 197 ? 1.299 9.300 4.879 1.00 98.31 197 PHE A C 1
ATOM 1487 O O . PHE A 1 197 ? 0.919 9.923 5.876 1.00 98.31 197 PHE A O 1
ATOM 1494 N N . ASP A 1 198 ? 2.477 9.477 4.293 1.00 97.25 198 ASP A N 1
ATOM 1495 C CA . ASP A 1 198 ? 3.330 10.624 4.566 1.00 97.25 198 ASP A CA 1
ATOM 1496 C C . ASP A 1 198 ? 2.741 11.839 3.851 1.00 97.25 198 ASP A C 1
ATOM 1498 O O . ASP A 1 198 ? 2.237 11.747 2.723 1.00 97.25 198 ASP A O 1
ATOM 1502 N N . ASN A 1 199 ? 2.786 12.979 4.531 1.00 95.81 199 ASN A N 1
ATOM 1503 C CA . ASN A 1 199 ? 2.212 14.216 4.033 1.00 95.81 199 ASN A CA 1
ATOM 1504 C C . ASN A 1 199 ? 2.966 15.400 4.633 1.00 95.81 199 ASN A C 1
ATOM 1506 O O . ASN A 1 199 ? 2.898 15.675 5.830 1.00 95.81 199 ASN A O 1
ATOM 1510 N N . SER A 1 200 ? 3.713 16.088 3.774 1.00 90.69 200 SER A N 1
ATOM 1511 C CA . SER A 1 200 ? 4.628 17.165 4.160 1.00 90.69 200 SER A CA 1
ATOM 1512 C C . SER A 1 200 ? 3.935 18.503 4.425 1.00 90.69 200 SER A C 1
ATOM 1514 O O . SER A 1 200 ? 4.557 19.413 4.968 1.00 90.69 200 SER A O 1
ATOM 1516 N N . ASN A 1 201 ? 2.661 18.648 4.042 1.00 92.06 201 ASN A N 1
ATOM 1517 C CA . ASN A 1 201 ? 1.933 19.909 4.170 1.00 92.06 201 ASN A CA 1
ATOM 1518 C C . ASN A 1 201 ? 1.075 19.949 5.437 1.00 92.06 201 ASN A C 1
ATOM 1520 O O . ASN A 1 201 ? 1.157 20.887 6.225 1.00 92.06 201 ASN A O 1
ATOM 1524 N N . ASN A 1 202 ? 0.253 18.922 5.639 1.00 91.75 202 ASN A N 1
ATOM 1525 C CA . ASN A 1 202 ? -0.671 18.837 6.765 1.00 91.75 202 ASN A CA 1
ATOM 1526 C C . ASN A 1 202 ? -0.184 17.860 7.842 1.00 91.75 202 ASN A C 1
ATOM 1528 O O . ASN A 1 202 ? -0.811 17.732 8.884 1.00 91.75 202 ASN A O 1
ATOM 1532 N N . GLY A 1 203 ? 0.947 17.191 7.631 1.00 95.31 203 GLY A N 1
ATOM 1533 C CA . GLY A 1 203 ? 1.355 16.065 8.454 1.00 95.31 203 GLY A CA 1
ATOM 1534 C C . GLY A 1 203 ? 0.636 14.781 8.054 1.00 95.31 203 GLY A C 1
ATOM 1535 O O . GLY A 1 203 ? -0.372 14.813 7.347 1.00 95.31 203 GLY A O 1
ATOM 1536 N N . ILE A 1 204 ? 1.174 13.648 8.509 1.00 97.31 204 ILE A N 1
ATOM 1537 C CA . ILE A 1 204 ? 0.723 12.294 8.174 1.00 97.31 204 ILE A CA 1
ATOM 1538 C C . ILE A 1 204 ? -0.795 12.169 8.250 1.00 97.31 204 ILE A C 1
ATOM 1540 O O . ILE A 1 204 ? -1.454 12.762 9.112 1.00 97.31 204 ILE A O 1
ATOM 1544 N N . GLN A 1 205 ? -1.345 11.317 7.393 1.00 97.81 205 GLN A N 1
ATOM 1545 C CA . GLN A 1 205 ? -2.750 10.946 7.451 1.00 97.81 205 GLN A CA 1
ATOM 1546 C C . GLN A 1 205 ? -2.889 9.434 7.539 1.00 97.81 205 GLN A C 1
ATOM 1548 O O . GLN A 1 205 ? -2.325 8.697 6.734 1.00 97.81 205 GLN A O 1
ATOM 1553 N N . VAL A 1 206 ? -3.688 8.962 8.495 1.00 97.75 206 VAL A N 1
ATOM 1554 C CA . VAL A 1 206 ? -4.066 7.551 8.572 1.00 97.75 206 VAL A CA 1
ATOM 1555 C C . VAL A 1 206 ? -5.554 7.413 8.305 1.00 97.75 206 VAL A C 1
ATOM 1557 O O . VAL A 1 206 ? -6.387 8.096 8.899 1.00 97.75 206 VAL A O 1
ATOM 1560 N N . TRP A 1 207 ? -5.872 6.503 7.400 1.00 98.06 207 TRP A N 1
ATOM 1561 C CA . TRP A 1 207 ? -7.214 6.189 6.949 1.00 98.06 207 TRP A CA 1
ATOM 1562 C C . TRP A 1 207 ? -7.527 4.742 7.283 1.00 98.06 207 TRP A C 1
ATOM 1564 O O . TRP A 1 207 ? -6.646 3.882 7.286 1.00 98.06 207 TRP A O 1
ATOM 1574 N N . ARG A 1 208 ? -8.793 4.453 7.560 1.00 97.44 208 ARG A N 1
ATOM 1575 C CA . ARG A 1 208 ? -9.272 3.087 7.765 1.00 97.44 208 ARG A CA 1
ATOM 1576 C C . ARG A 1 208 ? -10.579 2.852 7.041 1.00 97.44 208 ARG A C 1
ATOM 1578 O O . ARG A 1 208 ? -11.352 3.784 6.855 1.00 97.44 208 ARG A O 1
ATOM 1585 N N . THR A 1 209 ? -10.876 1.602 6.726 1.00 98.12 209 THR A N 1
ATOM 1586 C CA . THR A 1 209 ? -12.189 1.210 6.196 1.00 98.12 209 THR A CA 1
ATOM 1587 C C . THR A 1 209 ? -13.327 1.581 7.160 1.00 98.12 209 THR A C 1
ATOM 1589 O O . THR A 1 209 ? -13.218 1.341 8.368 1.00 98.12 209 THR A O 1
ATOM 1592 N N . ARG A 1 210 ? -14.442 2.101 6.642 1.00 96.50 210 ARG A N 1
ATOM 1593 C CA . ARG A 1 210 ? -15.674 2.431 7.381 1.00 96.50 210 ARG A CA 1
ATOM 1594 C C . ARG A 1 210 ? -16.414 1.201 7.879 1.00 96.50 210 ARG A C 1
ATOM 1596 O O . ARG A 1 210 ? -16.222 0.091 7.394 1.00 96.50 210 ARG A O 1
ATOM 1603 N N . SER A 1 211 ? -17.286 1.376 8.878 1.00 93.38 211 SER A N 1
ATOM 1604 C CA . SER A 1 211 ? -18.102 0.290 9.465 1.00 93.38 211 SER A CA 1
ATOM 1605 C C . SER A 1 211 ? -18.834 -0.572 8.456 1.00 93.38 211 SER A C 1
ATOM 1607 O O . SER A 1 211 ? -19.530 -0.048 7.602 1.00 93.38 211 SER A O 1
ATOM 1609 N N . GLY A 1 212 ? -18.656 -1.891 8.581 1.00 92.44 212 GLY A N 1
ATOM 1610 C CA . GLY A 1 212 ? -19.252 -2.883 7.687 1.00 92.44 212 GLY A CA 1
ATOM 1611 C C . GLY A 1 212 ? -18.536 -3.069 6.348 1.00 92.44 212 GLY A C 1
ATOM 1612 O O . GLY A 1 212 ? -18.847 -4.028 5.653 1.00 92.44 212 GLY A O 1
ATOM 1613 N N . VAL A 1 213 ? -17.567 -2.221 5.987 1.00 96.56 213 VAL A N 1
ATOM 1614 C CA . VAL A 1 213 ? -16.813 -2.392 4.741 1.00 96.56 213 VAL A CA 1
ATOM 1615 C C . VAL A 1 213 ? -15.835 -3.552 4.886 1.00 96.56 213 VAL A C 1
ATOM 1617 O O . VAL A 1 213 ? -14.865 -3.471 5.641 1.00 96.56 213 VAL A O 1
ATOM 1620 N N . THR A 1 214 ? -16.081 -4.620 4.132 1.00 95.94 214 THR A N 1
ATOM 1621 C CA . THR A 1 214 ? -15.221 -5.809 4.086 1.00 95.94 214 THR A CA 1
ATOM 1622 C C . THR A 1 214 ? -14.396 -5.915 2.805 1.00 95.94 214 THR A C 1
ATOM 1624 O O . THR A 1 214 ? -13.357 -6.570 2.807 1.00 95.94 214 THR A O 1
ATOM 1627 N N . ASN A 1 215 ? -14.817 -5.239 1.737 1.00 96.19 215 ASN A N 1
ATOM 1628 C CA . ASN A 1 215 ? -14.165 -5.256 0.432 1.00 96.19 215 ASN A CA 1
ATOM 1629 C C . ASN A 1 215 ? -14.075 -3.822 -0.125 1.00 96.19 215 ASN A C 1
ATOM 1631 O O . ASN A 1 215 ? -14.907 -3.454 -0.952 1.00 96.19 215 ASN A O 1
ATOM 1635 N N . PRO A 1 216 ? -13.151 -2.980 0.377 1.00 97.75 216 PRO A N 1
ATOM 1636 C CA . PRO A 1 216 ? -13.012 -1.606 -0.090 1.00 97.75 216 PRO A CA 1
ATOM 1637 C C . PRO A 1 216 ? -12.667 -1.544 -1.582 1.00 97.75 216 PRO A C 1
ATOM 1639 O O . PRO A 1 216 ? -11.844 -2.314 -2.086 1.00 97.75 216 PRO A O 1
ATOM 1642 N N . VAL A 1 217 ? -13.287 -0.589 -2.271 1.00 96.00 217 VAL A N 1
ATOM 1643 C CA . VAL A 1 217 ? -13.100 -0.299 -3.696 1.00 96.00 217 VAL A CA 1
ATOM 1644 C C . VAL A 1 217 ? -12.818 1.186 -3.914 1.00 96.00 217 VAL A C 1
ATOM 1646 O O . VAL A 1 217 ? -11.950 1.519 -4.716 1.00 96.00 217 VAL A O 1
ATOM 1649 N N . SER A 1 218 ? -13.492 2.089 -3.199 1.00 96.00 218 SER A N 1
ATOM 1650 C CA . SER A 1 218 ? -13.423 3.536 -3.448 1.00 96.00 218 SER A CA 1
ATOM 1651 C C . SER A 1 218 ? -12.942 4.330 -2.233 1.00 96.00 218 SER A C 1
ATOM 1653 O O . SER A 1 218 ? -12.887 3.827 -1.115 1.00 96.00 218 SER A O 1
ATOM 1655 N N . GLU A 1 219 ? -12.609 5.608 -2.425 1.00 96.06 219 GLU A N 1
ATOM 1656 C CA . GLU A 1 219 ? -12.197 6.494 -1.324 1.00 96.06 219 GLU A CA 1
ATOM 1657 C C . GLU A 1 219 ? -13.298 6.648 -0.263 1.00 96.06 219 GLU A C 1
ATOM 1659 O O . GLU A 1 219 ? -13.012 6.761 0.929 1.00 96.06 219 GLU A O 1
ATOM 1664 N N . SER A 1 220 ? -14.574 6.580 -0.666 1.00 96.38 220 SER A N 1
ATOM 1665 C CA . SER A 1 220 ? -15.702 6.681 0.266 1.00 96.38 220 SER A CA 1
ATOM 1666 C C . SER A 1 220 ? -15.784 5.518 1.251 1.00 96.38 220 SER A C 1
ATOM 1668 O O . SER A 1 220 ? -16.403 5.667 2.306 1.00 96.38 220 SER A O 1
ATOM 1670 N N . ASP A 1 221 ? -15.136 4.392 0.946 1.00 98.25 221 ASP A N 1
ATOM 1671 C CA . ASP A 1 221 ? -15.043 3.238 1.838 1.00 98.25 221 ASP A CA 1
ATOM 1672 C C . ASP A 1 221 ? -14.117 3.483 3.028 1.00 98.25 221 ASP A C 1
ATOM 1674 O O . ASP A 1 221 ? -14.111 2.688 3.970 1.00 98.25 221 ASP A O 1
ATOM 1678 N N . PHE A 1 222 ? -13.364 4.584 3.019 1.00 98.38 222 PHE A N 1
ATOM 1679 C CA . PHE A 1 222 ? -12.424 4.948 4.064 1.00 98.38 222 PHE A CA 1
ATOM 1680 C C . PHE A 1 222 ? -12.884 6.176 4.861 1.00 98.38 222 PHE A C 1
ATOM 1682 O O . PHE A 1 222 ? -13.693 7.006 4.437 1.00 98.38 222 PHE A O 1
ATOM 1689 N N . GLU A 1 223 ? -12.365 6.274 6.078 1.00 96.81 223 GLU A N 1
ATOM 1690 C CA . GLU A 1 223 ? -12.461 7.436 6.949 1.00 96.81 223 GLU A CA 1
ATOM 1691 C C . GLU A 1 223 ? -11.104 7.711 7.600 1.00 96.81 223 GLU A C 1
ATOM 1693 O O . GLU A 1 223 ? -10.405 6.784 8.021 1.00 96.81 223 GLU A O 1
ATOM 1698 N N . GLN A 1 224 ? -10.736 8.987 7.687 1.00 96.44 224 GLN A N 1
ATOM 1699 C CA . GLN A 1 224 ? -9.529 9.405 8.386 1.00 96.44 224 GLN A CA 1
ATOM 1700 C C . GLN A 1 224 ? -9.692 9.207 9.898 1.00 96.44 224 GLN A C 1
ATOM 1702 O O . GLN A 1 224 ? -10.778 9.375 10.462 1.00 96.44 224 GLN A O 1
ATOM 1707 N N . ILE A 1 225 ? -8.591 8.883 10.568 1.00 93.69 225 ILE A N 1
ATOM 1708 C CA . ILE A 1 225 ? -8.506 8.754 12.021 1.00 93.69 225 ILE A CA 1
ATOM 1709 C C . ILE A 1 225 ? -7.418 9.660 12.591 1.00 93.69 225 ILE A C 1
ATOM 1711 O O . ILE A 1 225 ? -6.417 9.933 11.941 1.00 93.69 225 ILE A O 1
ATOM 1715 N N . GLY A 1 226 ? -7.610 10.119 13.829 1.00 89.94 226 GLY A N 1
ATOM 1716 C CA . GLY A 1 226 ? -6.607 10.901 14.562 1.00 89.94 226 GLY A CA 1
ATOM 1717 C C . GLY A 1 226 ? -6.372 12.328 14.048 1.00 89.94 226 GLY A C 1
ATOM 1718 O O . GLY A 1 226 ? -5.679 13.082 14.719 1.00 89.94 226 GLY A O 1
ATOM 1719 N N . GLY A 1 227 ? -6.984 12.712 12.923 1.00 93.12 227 GLY A N 1
ATOM 1720 C CA . GLY A 1 227 ? -6.747 14.000 12.274 1.00 93.12 227 GLY A CA 1
ATOM 1721 C C . GLY A 1 227 ? -5.356 14.094 11.645 1.00 93.12 227 GLY A C 1
ATOM 1722 O O . GLY A 1 227 ? -4.540 13.176 11.737 1.00 93.12 227 GLY A O 1
ATOM 1723 N N . ASP A 1 228 ? -5.102 15.222 10.996 1.00 96.12 228 ASP A N 1
ATOM 1724 C CA . ASP A 1 228 ? -3.828 15.530 10.351 1.00 96.12 228 ASP A CA 1
ATOM 1725 C C . ASP A 1 228 ? -2.685 15.579 11.374 1.00 96.12 228 ASP A C 1
ATOM 1727 O O . ASP A 1 228 ? -2.827 16.167 12.453 1.00 96.12 228 ASP A O 1
ATOM 1731 N N . GLY A 1 229 ? -1.565 14.912 11.078 1.00 95.25 229 GLY A N 1
ATOM 1732 C CA . GLY A 1 229 ? -0.393 14.886 11.958 1.00 95.25 229 GLY A CA 1
ATOM 1733 C C . GLY A 1 229 ? -0.657 14.294 13.349 1.00 95.25 229 GLY A C 1
ATOM 1734 O O . GLY A 1 229 ? 0.117 14.550 14.269 1.00 95.25 229 GLY A O 1
ATOM 1735 N N . PHE A 1 230 ? -1.773 13.586 13.559 1.00 93.75 230 PHE A N 1
ATOM 1736 C CA . PHE A 1 230 ? -2.295 13.252 14.894 1.00 93.75 230 PHE A CA 1
ATOM 1737 C C . PHE A 1 230 ? -2.427 14.458 15.843 1.00 93.75 230 PHE A C 1
ATOM 1739 O O . PHE A 1 230 ? -2.216 14.340 17.051 1.00 93.75 230 PHE A O 1
ATOM 1746 N N . GLY A 1 231 ? -2.755 15.630 15.291 1.00 92.81 231 GLY A N 1
ATOM 1747 C CA . GLY A 1 231 ? -2.847 16.897 16.017 1.00 92.81 231 GLY A CA 1
ATOM 1748 C C . GLY A 1 231 ? -1.535 17.684 16.105 1.00 92.81 231 GLY A C 1
ATOM 1749 O O . GLY A 1 231 ? -1.550 18.801 16.613 1.00 92.81 231 GLY A O 1
ATOM 1750 N N . ASP A 1 232 ? -0.421 17.150 15.593 1.00 92.25 232 ASP A N 1
ATOM 1751 C CA . ASP A 1 232 ? 0.877 17.833 15.523 1.00 92.25 232 ASP A CA 1
ATOM 1752 C C . ASP A 1 232 ? 1.385 17.922 14.072 1.00 92.25 232 ASP A C 1
ATOM 1754 O O . ASP A 1 232 ? 2.358 17.282 13.662 1.00 92.25 232 ASP A O 1
ATOM 1758 N N . ILE A 1 233 ? 0.686 18.740 13.281 1.00 93.50 233 ILE A N 1
ATOM 1759 C CA . ILE A 1 233 ? 0.929 18.933 11.843 1.00 93.50 233 ILE A CA 1
ATOM 1760 C C . ILE A 1 233 ? 2.316 19.508 11.518 1.00 93.50 233 ILE A C 1
ATOM 1762 O O . ILE A 1 233 ? 2.755 19.439 10.376 1.00 93.50 233 ILE A O 1
ATOM 1766 N N . ALA A 1 234 ? 3.011 20.099 12.495 1.00 90.50 234 ALA A N 1
ATOM 1767 C CA . ALA A 1 234 ? 4.330 20.697 12.290 1.00 90.50 234 ALA A CA 1
ATOM 1768 C C . ALA A 1 234 ? 5.464 19.659 12.354 1.00 90.50 234 ALA A C 1
ATOM 1770 O O . ALA A 1 234 ? 6.533 19.872 11.767 1.00 90.50 234 ALA A O 1
ATOM 1771 N N . ASN A 1 235 ? 5.231 18.556 13.077 1.00 91.56 235 ASN A N 1
ATOM 1772 C CA . ASN A 1 235 ? 6.281 17.624 13.484 1.00 91.56 235 ASN A CA 1
ATOM 1773 C C . ASN A 1 235 ? 6.063 16.179 13.022 1.00 91.56 235 ASN A C 1
ATOM 1775 O O . ASN A 1 235 ? 7.023 15.417 13.017 1.00 91.56 235 ASN A O 1
ATOM 1779 N N . ASN A 1 236 ? 4.846 15.794 12.633 1.00 95.00 236 ASN A N 1
ATOM 1780 C CA . ASN A 1 236 ? 4.540 14.434 12.183 1.00 95.00 236 ASN A CA 1
ATOM 1781 C C . ASN A 1 236 ? 4.259 14.413 10.685 1.00 95.00 236 ASN A C 1
ATOM 1783 O O . ASN A 1 236 ? 3.106 14.525 10.284 1.00 95.00 236 ASN A O 1
ATOM 1787 N N . HIS A 1 237 ? 5.292 14.298 9.857 1.00 95.00 237 HIS A N 1
ATOM 1788 C CA . HIS A 1 237 ? 5.199 14.297 8.388 1.00 95.00 237 HIS A CA 1
ATOM 1789 C C . HIS A 1 237 ? 5.436 12.918 7.769 1.00 95.00 237 HIS A C 1
ATOM 1791 O O . HIS A 1 237 ? 4.989 12.676 6.651 1.00 95.00 237 HIS A O 1
ATOM 1797 N N . GLU A 1 238 ? 6.065 12.011 8.515 1.00 95.38 238 GLU A N 1
ATOM 1798 C CA . GLU A 1 238 ? 6.472 10.684 8.058 1.00 95.38 238 GLU A CA 1
ATOM 1799 C C . GLU A 1 238 ? 6.028 9.591 9.030 1.00 95.38 238 GLU A C 1
ATOM 1801 O O . GLU A 1 238 ? 6.047 9.772 10.254 1.00 95.38 238 GLU A O 1
ATOM 1806 N N . LEU A 1 239 ? 5.659 8.437 8.476 1.00 95.81 239 LEU A N 1
ATOM 1807 C CA . LEU A 1 239 ? 5.355 7.210 9.203 1.00 95.81 239 LEU A CA 1
ATOM 1808 C C . LEU A 1 239 ? 6.519 6.219 9.080 1.00 95.81 239 LEU A C 1
ATOM 1810 O O . LEU A 1 239 ? 6.887 5.810 7.982 1.00 95.81 239 LEU A O 1
ATOM 1814 N N . TYR A 1 240 ? 7.058 5.766 10.213 1.00 94.62 240 TYR A N 1
ATOM 1815 C CA . TYR A 1 240 ? 8.241 4.893 10.234 1.00 94.62 240 TYR A CA 1
ATOM 1816 C C . TYR A 1 240 ? 7.902 3.412 10.405 1.00 94.62 240 TYR A C 1
ATOM 1818 O O . TYR A 1 240 ? 8.622 2.544 9.917 1.00 94.62 240 TYR A O 1
ATOM 1826 N N . SER A 1 241 ? 6.832 3.102 11.133 1.00 93.81 241 SER A N 1
ATOM 1827 C CA . SER A 1 241 ? 6.406 1.731 11.403 1.00 93.81 241 SER A CA 1
ATOM 1828 C C . SER A 1 241 ? 4.969 1.703 11.902 1.00 93.81 241 SER A C 1
ATOM 1830 O O . SER A 1 241 ? 4.446 2.693 12.419 1.00 93.81 241 SER A O 1
ATOM 1832 N N . GLY A 1 242 ? 4.342 0.538 11.801 1.00 93.94 242 GLY A N 1
ATOM 1833 C CA . GLY A 1 242 ? 3.105 0.268 12.500 1.00 93.94 242 GLY A CA 1
ATOM 1834 C C . GLY A 1 242 ? 2.946 -1.206 12.832 1.00 93.94 242 GLY A C 1
ATOM 1835 O O . GLY A 1 242 ? 3.465 -2.082 12.144 1.00 93.94 242 GLY A O 1
ATOM 1836 N N . THR A 1 243 ? 2.197 -1.478 13.893 1.00 95.12 243 THR A N 1
ATOM 1837 C CA . THR A 1 243 ? 1.801 -2.828 14.285 1.00 95.12 243 THR A CA 1
ATOM 1838 C C . THR A 1 243 ? 0.393 -2.830 14.863 1.00 95.12 243 THR A C 1
ATOM 1840 O O . THR A 1 243 ? -0.155 -1.795 15.245 1.00 95.12 243 THR A O 1
ATOM 1843 N N . SER A 1 244 ? -0.206 -4.011 14.918 1.00 94.88 244 SER A N 1
ATOM 1844 C CA . SER A 1 244 ? -1.560 -4.229 15.397 1.00 94.88 244 SER A CA 1
ATOM 1845 C C . SER A 1 244 ? -1.548 -5.306 16.477 1.00 94.88 244 SER A C 1
ATOM 1847 O O . SER A 1 244 ? -0.978 -6.375 16.277 1.00 94.88 244 SER A O 1
ATOM 1849 N N . GLN A 1 245 ? -2.225 -5.042 17.590 1.00 93.69 245 GLN A N 1
ATOM 1850 C CA . GLN A 1 245 ? -2.392 -5.973 18.702 1.00 93.69 245 GLN A CA 1
ATOM 1851 C C . GLN A 1 245 ? -3.880 -6.121 19.010 1.00 93.69 245 GLN A C 1
ATOM 1853 O O . GLN A 1 245 ? -4.622 -5.143 18.985 1.00 93.69 245 GLN A O 1
ATOM 1858 N N . SER A 1 246 ? -4.324 -7.334 19.329 1.00 90.81 246 SER A N 1
ATOM 1859 C CA . SER A 1 246 ? -5.657 -7.560 19.897 1.00 90.81 246 SER A CA 1
ATOM 1860 C C . SER A 1 246 ? -5.515 -8.080 21.324 1.00 90.81 246 SER A C 1
ATOM 1862 O O . SER A 1 246 ? -4.672 -8.941 21.575 1.00 90.81 246 SER A O 1
ATOM 1864 N N . GLN A 1 247 ? -6.300 -7.539 22.253 1.00 87.88 247 GLN A N 1
ATOM 1865 C CA . GLN A 1 247 ? -6.310 -7.941 23.660 1.00 87.88 247 GLN A CA 1
ATOM 1866 C C . GLN A 1 247 ? -7.703 -7.698 24.246 1.00 87.88 247 GLN A C 1
ATOM 1868 O O . GLN A 1 247 ? -8.233 -6.599 24.107 1.00 87.88 247 GLN A O 1
ATOM 1873 N N . SER A 1 248 ? -8.293 -8.714 24.882 1.00 85.88 248 SER A N 1
ATOM 1874 C CA . SER A 1 248 ? -9.594 -8.619 25.574 1.00 85.88 248 SER A CA 1
ATOM 1875 C C . SER A 1 248 ? -10.701 -7.970 24.727 1.00 85.88 248 SER A C 1
ATOM 1877 O O . SER A 1 248 ? -11.334 -6.997 25.133 1.00 85.88 248 SER A O 1
ATOM 1879 N N . GLY A 1 249 ? -10.853 -8.427 23.480 1.00 82.38 249 GLY A N 1
ATOM 1880 C CA . GLY A 1 249 ? -11.840 -7.883 22.540 1.00 82.38 249 GLY A CA 1
ATOM 1881 C C . GLY A 1 249 ? -11.558 -6.458 22.040 1.00 82.38 249 GLY A C 1
ATOM 1882 O O . GLY A 1 249 ? -12.330 -5.935 21.242 1.00 82.38 249 GLY A O 1
ATOM 1883 N N . GLN A 1 250 ? -10.468 -5.819 22.463 1.00 87.81 250 GLN A N 1
ATOM 1884 C CA . GLN A 1 250 ? -10.010 -4.532 21.945 1.00 87.81 250 GLN A CA 1
ATOM 1885 C C . GLN A 1 250 ? -8.935 -4.745 20.884 1.00 87.81 250 GLN A C 1
ATOM 1887 O O . GLN A 1 250 ? -8.095 -5.643 20.983 1.00 87.81 250 GLN A O 1
ATOM 1892 N N . HIS A 1 251 ? -8.950 -3.893 19.866 1.00 92.75 251 HIS A N 1
ATOM 1893 C CA . HIS A 1 251 ? -7.983 -3.917 18.780 1.00 92.75 251 HIS A CA 1
ATOM 1894 C C . HIS A 1 251 ? -7.203 -2.606 18.782 1.00 92.75 251 HIS A C 1
ATOM 1896 O O . HIS A 1 251 ? -7.770 -1.532 18.596 1.00 92.75 251 HIS A O 1
ATOM 1902 N N . TYR A 1 252 ? -5.903 -2.699 19.025 1.00 93.50 252 TYR A N 1
ATOM 1903 C CA . TYR A 1 252 ? -4.989 -1.572 19.064 1.00 93.50 252 TYR A CA 1
ATOM 1904 C C . TYR A 1 252 ? -4.152 -1.530 17.799 1.00 93.50 252 TYR A C 1
ATOM 1906 O O . TYR A 1 252 ? -3.619 -2.555 17.371 1.00 93.50 252 TYR A O 1
ATOM 1914 N N . ILE A 1 253 ? -3.976 -0.336 17.254 1.00 94.44 253 ILE A N 1
ATOM 1915 C CA . ILE A 1 253 ? -2.925 -0.046 16.285 1.00 94.44 253 ILE A CA 1
ATOM 1916 C C . ILE A 1 253 ? -1.919 0.892 16.943 1.00 94.44 253 ILE A C 1
ATOM 1918 O O . ILE A 1 253 ? -2.300 1.871 17.589 1.00 94.44 253 ILE A O 1
ATOM 1922 N N . TYR A 1 254 ? -0.644 0.565 16.786 1.00 95.62 254 TYR A N 1
ATOM 1923 C CA . TYR A 1 254 ? 0.484 1.385 17.194 1.00 95.62 254 TYR A CA 1
ATOM 1924 C C . TYR A 1 254 ? 1.195 1.840 15.935 1.00 95.62 254 TYR A C 1
ATOM 1926 O O . TYR A 1 254 ? 1.488 1.014 15.074 1.00 95.62 254 TYR A O 1
ATOM 1934 N N . VAL A 1 255 ? 1.474 3.130 15.824 1.00 95.62 255 VAL A N 1
ATOM 1935 C CA . VAL A 1 255 ? 2.214 3.695 14.694 1.00 95.62 255 VAL A CA 1
ATOM 1936 C C . VAL A 1 255 ? 3.279 4.640 15.210 1.00 95.62 255 VAL A C 1
ATOM 1938 O O . VAL A 1 255 ? 3.053 5.362 16.181 1.00 95.62 255 VAL A O 1
ATOM 1941 N N . SER A 1 256 ? 4.441 4.631 14.574 1.00 95.62 256 SER A N 1
ATOM 1942 C CA . SER A 1 256 ? 5.498 5.588 14.859 1.00 95.62 256 SER A CA 1
ATOM 1943 C C . SER A 1 256 ? 5.529 6.677 13.793 1.00 95.62 256 SER A C 1
ATOM 1945 O O . SER A 1 256 ? 5.537 6.381 12.598 1.00 95.62 256 SER A O 1
ATOM 1947 N N . ALA A 1 257 ? 5.532 7.934 14.231 1.00 95.56 257 ALA A N 1
ATOM 1948 C CA . ALA A 1 257 ? 5.520 9.102 13.358 1.00 95.56 257 ALA A CA 1
ATOM 1949 C C . ALA A 1 257 ? 6.533 10.154 13.822 1.00 95.56 257 ALA A C 1
ATOM 1951 O O . ALA A 1 257 ? 6.897 10.205 15.001 1.00 95.56 257 ALA A O 1
ATOM 1952 N N . GLY A 1 258 ? 6.982 10.985 12.889 1.00 94.44 258 GLY A N 1
ATOM 1953 C CA . GLY A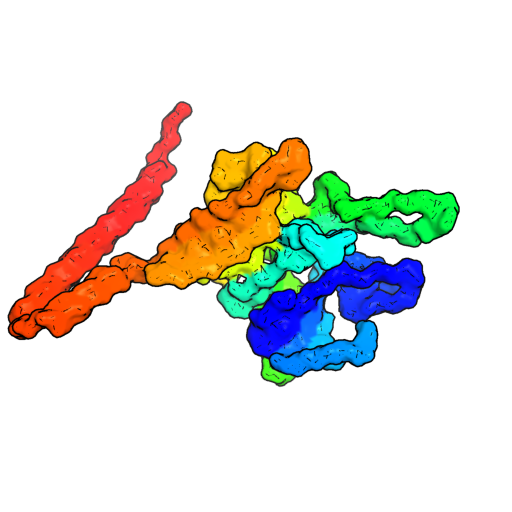 1 258 ? 7.921 12.075 13.139 1.00 94.44 258 GLY A CA 1
ATOM 1954 C C . GLY A 1 258 ? 8.213 12.840 11.855 1.00 94.44 258 GLY A C 1
ATOM 1955 O O . GLY A 1 258 ? 7.392 12.846 10.939 1.00 94.44 258 GLY A O 1
ATOM 1956 N N . ARG A 1 259 ? 9.371 13.492 11.786 1.00 90.19 259 ARG A N 1
ATOM 1957 C CA . ARG A 1 259 ? 9.779 14.291 10.628 1.00 90.19 259 ARG A CA 1
ATOM 1958 C C . ARG A 1 259 ? 11.289 14.220 10.446 1.00 90.19 259 ARG A C 1
ATOM 1960 O O . ARG A 1 259 ? 12.039 14.621 11.341 1.00 90.19 259 ARG A O 1
ATOM 1967 N N . SER A 1 260 ? 11.716 13.774 9.269 1.00 81.19 260 SER A N 1
ATOM 1968 C CA . SER A 1 260 ? 13.078 13.956 8.781 1.00 81.19 260 SER A CA 1
ATOM 1969 C C . SER A 1 260 ? 13.312 15.394 8.283 1.00 81.19 260 SER A C 1
ATOM 1971 O O . SER A 1 260 ? 12.382 16.172 8.050 1.00 81.19 260 SER A O 1
ATOM 1973 N N . GLY A 1 261 ? 14.579 15.787 8.148 1.00 75.62 261 GLY A N 1
ATOM 1974 C CA . GLY A 1 261 ? 14.970 17.124 7.685 1.00 75.62 261 GLY A CA 1
ATOM 1975 C C . GLY A 1 261 ? 15.235 18.108 8.824 1.00 75.62 261 GLY A C 1
ATOM 1976 O O . GLY A 1 261 ? 15.621 17.703 9.910 1.00 75.62 261 GLY A O 1
ATOM 1977 N N . THR A 1 262 ? 15.087 19.411 8.578 1.00 72.19 262 THR A N 1
ATOM 1978 C CA . THR A 1 262 ? 15.491 20.452 9.539 1.00 72.19 262 THR A CA 1
ATOM 1979 C C . THR A 1 262 ? 14.281 21.267 10.019 1.00 72.19 262 THR A C 1
ATOM 1981 O O . THR A 1 262 ? 13.632 21.906 9.187 1.00 72.19 262 THR A O 1
ATOM 1984 N N . PRO A 1 263 ? 13.984 21.309 11.335 1.00 73.69 263 PRO A N 1
ATOM 1985 C CA . PRO A 1 263 ? 14.589 20.499 12.397 1.00 73.69 263 PRO A CA 1
ATOM 1986 C C . PRO A 1 263 ? 14.114 19.037 12.344 1.00 73.69 263 PRO A C 1
ATOM 1988 O O . PRO A 1 263 ? 12.939 18.779 12.082 1.00 73.69 263 PRO A O 1
ATOM 1991 N N . VAL A 1 264 ? 15.019 18.098 12.644 1.00 80.38 264 VAL A N 1
ATOM 1992 C CA . VAL A 1 264 ? 14.667 16.680 12.811 1.00 80.38 264 VAL A CA 1
ATOM 1993 C C . VAL A 1 264 ? 13.779 16.574 14.041 1.00 80.38 264 VAL A C 1
ATOM 1995 O O . VAL A 1 264 ? 14.107 17.145 15.084 1.00 80.38 264 VAL A O 1
ATOM 1998 N N . GLN A 1 265 ? 12.682 15.829 13.941 1.00 82.81 265 GLN A N 1
ATOM 1999 C CA . GLN A 1 265 ? 11.807 15.567 15.078 1.00 82.81 265 GLN A CA 1
ATOM 2000 C C . GLN A 1 265 ? 11.970 14.128 15.569 1.00 82.81 265 GLN A C 1
ATOM 2002 O O . GLN A 1 265 ? 12.029 13.206 14.751 1.00 82.81 265 GLN A O 1
ATOM 2007 N N . PRO A 1 266 ? 12.033 13.907 16.896 1.00 78.25 266 PRO A N 1
ATOM 2008 C CA . PRO A 1 266 ? 12.132 12.565 17.443 1.00 78.25 266 PRO A CA 1
ATOM 2009 C C . PRO A 1 266 ? 10.882 11.758 17.095 1.00 78.25 266 PRO A C 1
ATOM 2011 O O . PRO A 1 266 ? 9.760 12.263 17.141 1.00 78.25 266 PRO A O 1
ATOM 2014 N N . VAL A 1 267 ? 11.089 10.477 16.801 1.00 90.88 267 VAL A N 1
ATOM 2015 C CA . VAL A 1 267 ? 10.009 9.535 16.518 1.00 90.88 267 VAL A CA 1
ATOM 2016 C C . VAL A 1 267 ? 9.150 9.341 17.768 1.00 90.88 267 VAL A C 1
ATOM 2018 O O . VAL A 1 267 ? 9.654 9.006 18.841 1.00 90.88 267 VAL A O 1
ATOM 2021 N N . ARG A 1 268 ? 7.836 9.520 17.627 1.00 93.75 268 ARG A N 1
ATOM 2022 C CA . ARG A 1 268 ? 6.842 9.289 18.683 1.00 93.75 268 ARG A CA 1
ATOM 2023 C C . ARG A 1 268 ? 5.950 8.116 18.319 1.00 93.75 268 ARG A C 1
ATOM 2025 O O . ARG A 1 268 ? 5.680 7.879 17.145 1.00 93.75 268 ARG A O 1
ATOM 2032 N N . ILE A 1 269 ? 5.468 7.404 19.334 1.00 94.88 269 ILE A N 1
ATOM 2033 C CA . ILE A 1 269 ? 4.536 6.288 19.162 1.00 94.88 269 ILE A CA 1
ATOM 2034 C C . ILE A 1 269 ? 3.127 6.758 19.511 1.00 94.88 269 ILE A C 1
ATOM 2036 O O . ILE A 1 269 ? 2.867 7.234 20.616 1.00 94.88 269 ILE A O 1
ATOM 2040 N N . TYR A 1 270 ? 2.214 6.571 18.568 1.00 95.19 270 TYR A N 1
ATOM 2041 C CA . TYR A 1 270 ? 0.795 6.852 18.696 1.00 95.19 270 TYR A CA 1
ATOM 2042 C C . TYR A 1 270 ? 0.020 5.544 18.775 1.00 95.19 270 TYR A C 1
ATOM 2044 O O . TYR A 1 270 ? 0.388 4.550 18.148 1.00 95.19 270 TYR A O 1
ATOM 2052 N N . ARG A 1 271 ? -1.072 5.547 19.541 1.00 93.75 271 ARG A N 1
ATOM 2053 C CA . ARG A 1 271 ? -1.955 4.391 19.703 1.00 93.75 271 ARG A CA 1
ATOM 2054 C C . ARG A 1 271 ? -3.400 4.797 19.463 1.00 93.75 271 ARG A C 1
ATOM 2056 O O . ARG A 1 271 ? -3.877 5.752 20.073 1.00 93.75 271 ARG A O 1
ATOM 2063 N N . GLN A 1 272 ? -4.116 4.008 18.672 1.00 90.25 272 GLN A N 1
ATOM 2064 C CA . GLN A 1 272 ? -5.574 4.063 18.583 1.00 90.25 272 GLN A CA 1
ATOM 2065 C C . GLN A 1 272 ? -6.162 2.723 19.039 1.00 90.25 272 GLN A C 1
ATOM 2067 O O . GLN A 1 272 ? -5.555 1.678 18.815 1.00 90.25 272 GLN A O 1
ATOM 2072 N N . VAL A 1 273 ? -7.340 2.760 19.666 1.00 88.12 273 VAL A N 1
ATOM 2073 C CA . VAL A 1 273 ? -8.136 1.576 20.002 1.00 88.12 273 VAL A CA 1
ATOM 2074 C C . VAL A 1 273 ? -9.439 1.558 19.206 1.00 88.12 273 VAL A C 1
ATOM 2076 O O . VAL A 1 273 ? -10.118 2.579 19.080 1.00 88.12 273 VAL A O 1
ATOM 2079 N N . ASN A 1 274 ? -9.791 0.382 18.699 1.00 79.94 274 ASN A N 1
ATOM 2080 C CA . ASN A 1 274 ? -11.134 0.034 18.272 1.00 79.94 274 ASN A CA 1
ATOM 2081 C C . ASN A 1 274 ? -11.725 -0.965 19.257 1.00 79.94 274 ASN A C 1
ATOM 2083 O O . ASN A 1 274 ? -11.085 -1.956 19.614 1.00 79.94 274 ASN A O 1
ATOM 2087 N N . GLU A 1 275 ? -12.974 -0.741 19.634 1.00 68.56 275 GLU A N 1
ATOM 2088 C CA . GLU A 1 275 ? -13.757 -1.744 20.342 1.00 68.56 275 GLU A CA 1
ATOM 2089 C C . GLU A 1 275 ? -14.136 -2.865 19.363 1.00 68.56 275 GLU A C 1
ATOM 2091 O O . GLU A 1 275 ? -14.581 -2.604 18.239 1.00 68.56 275 GLU A O 1
ATOM 2096 N N . GLY A 1 276 ? -13.937 -4.119 19.766 1.00 60.09 276 GLY A N 1
ATOM 2097 C CA . GLY A 1 276 ? -14.498 -5.266 19.065 1.00 60.09 276 GLY A CA 1
ATOM 2098 C C . GLY A 1 276 ? -16.021 -5.322 19.245 1.00 60.09 276 GLY A C 1
ATOM 2099 O O . GLY A 1 276 ? -16.552 -4.778 20.214 1.00 60.09 276 GLY A O 1
ATOM 2100 N N . PRO A 1 277 ? -16.751 -6.003 18.346 1.00 56.16 277 PRO A N 1
ATOM 2101 C CA . PRO A 1 277 ? -18.216 -6.037 18.361 1.00 56.16 277 PRO A CA 1
ATOM 2102 C C . PRO A 1 277 ? -18.846 -6.636 19.636 1.00 56.16 277 PRO A C 1
ATOM 2104 O O . PRO A 1 277 ? -20.047 -6.476 19.829 1.00 56.16 277 PRO A O 1
ATOM 2107 N N . LEU A 1 278 ? -18.071 -7.299 20.508 1.00 51.03 278 LEU A N 1
ATOM 2108 C CA . LEU A 1 278 ? -18.564 -7.996 21.707 1.00 51.03 278 LEU A CA 1
ATOM 2109 C C . LEU A 1 278 ? -17.813 -7.656 23.010 1.00 51.03 278 LEU A C 1
ATOM 2111 O O . LEU A 1 278 ? -18.152 -8.204 24.058 1.00 51.03 278 LEU A O 1
ATOM 2115 N N . ALA A 1 279 ? -16.850 -6.726 22.991 1.00 48.81 279 ALA A N 1
ATOM 2116 C CA . ALA A 1 279 ? -15.996 -6.430 24.154 1.00 48.81 279 ALA A CA 1
ATOM 2117 C C . ALA A 1 279 ? -16.771 -5.937 25.398 1.00 48.81 279 ALA A C 1
ATOM 2119 O O . ALA A 1 279 ? -16.257 -5.967 26.510 1.00 48.81 279 ALA A O 1
ATOM 2120 N N . PHE A 1 280 ? -18.031 -5.521 25.233 1.00 47.41 280 PHE A N 1
ATOM 2121 C CA . PHE A 1 280 ? -18.883 -5.068 26.334 1.00 47.41 280 PHE A CA 1
ATOM 2122 C C . PHE A 1 280 ? -19.501 -6.210 27.170 1.00 47.41 280 PHE A C 1
ATOM 2124 O O . PHE A 1 280 ? -20.073 -5.942 28.225 1.00 47.41 280 PHE A O 1
ATOM 2131 N N . LEU A 1 281 ? -19.425 -7.468 26.712 1.00 46.44 281 LEU A N 1
ATOM 2132 C CA . LEU A 1 281 ? -20.059 -8.615 27.382 1.00 46.44 281 LEU A CA 1
ATOM 2133 C C . LEU A 1 281 ? -19.072 -9.558 28.089 1.00 46.44 281 LEU A C 1
ATOM 2135 O O . LEU A 1 281 ? -19.485 -10.260 29.006 1.00 46.44 281 LEU A O 1
ATOM 2139 N N . GLU A 1 282 ? -17.792 -9.578 27.715 1.00 48.38 282 GLU A N 1
ATOM 2140 C CA . GLU A 1 282 ? -16.832 -10.560 28.257 1.00 48.38 282 GLU A CA 1
ATOM 2141 C C . GLU A 1 282 ? -16.360 -10.239 29.687 1.00 48.38 282 GLU A C 1
ATOM 2143 O O . GLU A 1 282 ? -16.233 -11.146 30.514 1.00 48.38 282 GLU A O 1
ATOM 2148 N N . GLU A 1 283 ? -16.172 -8.958 30.011 1.00 51.59 283 GLU A N 1
ATOM 2149 C CA . GLU A 1 283 ? -15.752 -8.489 31.343 1.00 51.59 283 GLU A CA 1
ATOM 2150 C C . GLU A 1 283 ? -16.767 -8.834 32.458 1.00 51.59 283 GLU A C 1
ATOM 2152 O O . GLU A 1 283 ? -16.375 -9.465 33.444 1.00 51.59 283 GLU A O 1
ATOM 2157 N N . PRO A 1 284 ? -18.079 -8.523 32.338 1.00 52.41 284 PRO A N 1
ATOM 2158 C CA . PRO A 1 284 ? -19.031 -8.848 33.399 1.00 52.41 284 PRO A CA 1
ATOM 2159 C C . PRO A 1 284 ? -19.311 -10.352 33.524 1.00 52.41 284 PRO A C 1
ATOM 2161 O O . PRO A 1 284 ? -19.592 -10.818 34.623 1.00 52.41 284 PRO A O 1
ATOM 2164 N N . VAL A 1 285 ? -19.230 -11.130 32.437 1.00 54.09 285 VAL A N 1
ATOM 2165 C CA . VAL A 1 285 ? -19.536 -12.573 32.464 1.00 54.09 285 VAL A CA 1
ATOM 2166 C C . VAL A 1 285 ? -18.399 -13.380 33.090 1.00 54.09 285 VAL A C 1
ATOM 2168 O O . VAL A 1 285 ? -18.667 -14.302 33.857 1.00 54.09 285 VAL A O 1
ATOM 2171 N N . SER A 1 286 ? -17.141 -13.010 32.835 1.00 53.44 286 SER A N 1
ATOM 2172 C CA . SER A 1 286 ? -15.977 -13.689 33.424 1.00 53.44 286 SER A CA 1
ATOM 2173 C C . SER A 1 286 ? -15.894 -13.466 34.938 1.00 53.44 286 SER A C 1
ATOM 2175 O O . SER A 1 286 ? -15.668 -14.414 35.689 1.00 53.44 286 SER A O 1
ATOM 2177 N N . TYR A 1 287 ? -16.171 -12.240 35.400 1.00 53.41 287 TYR A N 1
ATOM 2178 C CA . TYR A 1 287 ? -16.273 -11.922 36.831 1.00 53.41 287 TYR A CA 1
ATOM 2179 C C . TYR A 1 287 ? -17.424 -12.671 37.508 1.00 53.41 287 TYR A C 1
ATOM 2181 O O . TYR A 1 287 ? -17.293 -13.142 38.635 1.00 53.41 287 TYR A O 1
ATOM 2189 N N . LEU A 1 288 ? -18.553 -12.804 36.814 1.00 51.75 288 LEU A N 1
ATOM 2190 C CA . LEU A 1 288 ? -19.723 -13.493 37.339 1.00 51.75 288 LEU A CA 1
ATOM 2191 C C . LEU A 1 288 ? -19.524 -15.013 37.399 1.00 51.75 288 LEU A C 1
ATOM 2193 O O . LEU A 1 288 ? -19.938 -15.631 38.370 1.00 51.75 288 LEU A O 1
ATOM 2197 N N . LEU A 1 289 ? -18.873 -15.619 36.401 1.00 55.81 289 LEU A N 1
ATOM 2198 C CA . LEU A 1 289 ? -18.519 -17.043 36.424 1.00 55.81 289 LEU A CA 1
ATOM 2199 C C . LEU A 1 289 ? -17.531 -17.359 37.552 1.00 55.81 289 LEU A C 1
ATOM 2201 O O . LEU A 1 289 ? -17.687 -18.380 38.216 1.00 55.81 289 LEU A O 1
ATOM 2205 N N . ALA A 1 290 ? -16.566 -16.472 37.811 1.00 54.66 290 ALA A N 1
ATOM 2206 C CA . ALA A 1 290 ? -15.682 -16.586 38.970 1.00 54.66 290 ALA A CA 1
ATOM 2207 C C . ALA A 1 290 ? -16.464 -16.461 40.294 1.00 54.66 290 ALA A C 1
ATOM 2209 O O . ALA A 1 290 ? -16.331 -17.314 41.166 1.00 54.66 290 ALA A O 1
ATOM 2210 N N . TYR A 1 291 ? -17.361 -15.474 40.406 1.00 54.31 291 TYR A N 1
ATOM 2211 C CA . TYR A 1 291 ? -18.179 -15.247 41.605 1.00 54.31 291 TYR A CA 1
ATOM 2212 C C . TYR A 1 291 ? -19.188 -16.374 41.894 1.00 54.31 291 TYR A C 1
ATOM 2214 O O . TYR A 1 291 ? -19.441 -16.702 43.053 1.00 54.31 291 TYR A O 1
ATOM 2222 N N . LEU A 1 292 ? -19.771 -16.972 40.850 1.00 59.09 292 LEU A N 1
ATOM 2223 C CA . LEU A 1 292 ? -20.703 -18.098 40.965 1.00 59.09 292 LEU A CA 1
ATOM 2224 C C . LEU A 1 292 ? -19.993 -19.419 41.285 1.00 59.09 292 LEU A C 1
ATOM 2226 O O . LEU A 1 292 ? -20.593 -20.266 41.935 1.00 59.09 292 LEU A O 1
ATOM 2230 N N . ASN A 1 293 ? -18.740 -19.599 40.855 1.00 58.53 293 ASN A N 1
ATOM 2231 C CA . ASN A 1 293 ? -17.952 -20.787 41.195 1.00 58.53 293 ASN A CA 1
ATOM 2232 C C . ASN A 1 293 ? -17.403 -20.757 42.630 1.00 58.53 293 ASN A C 1
ATOM 2234 O O . ASN A 1 293 ? -17.109 -21.816 43.178 1.00 58.53 293 ASN A O 1
ATOM 2238 N N . GLU A 1 294 ? -17.257 -19.579 43.242 1.00 59.19 294 GLU A N 1
ATOM 2239 C CA . GLU A 1 294 ? -16.773 -19.444 44.625 1.00 59.19 294 GLU A CA 1
ATOM 2240 C C . GLU A 1 294 ? -17.871 -19.600 45.689 1.00 59.19 294 GLU A C 1
ATOM 2242 O O . GLU A 1 294 ? -17.557 -19.781 46.863 1.00 59.19 294 GLU A O 1
ATOM 2247 N N . ASN A 1 295 ? -19.152 -19.552 45.310 1.00 53.09 295 ASN A N 1
ATOM 2248 C CA . ASN A 1 295 ? -20.264 -19.511 46.259 1.00 53.09 295 ASN A CA 1
ATOM 2249 C C . ASN A 1 295 ? -21.328 -20.571 45.922 1.00 53.09 295 ASN A C 1
ATOM 2251 O O . ASN A 1 295 ? -21.954 -20.519 44.864 1.00 53.09 295 ASN A O 1
ATOM 2255 N N . ASP A 1 296 ? -21.571 -21.507 46.847 1.00 56.03 296 ASP A N 1
ATOM 2256 C CA . ASP A 1 296 ? -22.601 -22.556 46.753 1.00 56.03 296 ASP A CA 1
ATOM 2257 C C . ASP A 1 296 ? -24.023 -21.960 46.835 1.00 56.03 296 ASP A C 1
ATOM 2259 O O . ASP A 1 296 ? -24.708 -21.992 47.863 1.00 56.03 296 ASP A O 1
ATOM 2263 N N . TYR A 1 297 ? -24.485 -21.366 45.737 1.00 60.06 297 TYR A N 1
ATOM 2264 C CA . TYR A 1 297 ? -25.806 -20.750 45.665 1.00 60.06 297 TYR A CA 1
ATOM 2265 C C . TYR A 1 297 ? -26.920 -21.777 45.427 1.00 60.06 297 TYR A C 1
ATOM 2267 O O . TYR A 1 297 ? -26.860 -22.633 44.542 1.00 60.06 297 TYR A O 1
ATOM 2275 N N . SER A 1 298 ? -28.020 -21.641 46.175 1.00 63.62 298 SER A N 1
ATOM 2276 C CA . SER A 1 298 ? -29.232 -22.436 45.948 1.00 63.62 298 SER A CA 1
ATOM 2277 C C . SER A 1 298 ? -29.900 -22.085 44.603 1.00 63.62 298 SER A C 1
ATOM 2279 O O . SER A 1 298 ? -29.803 -20.961 44.108 1.00 63.62 298 SER A O 1
ATOM 2281 N N . LYS A 1 299 ? -30.667 -23.018 44.014 1.00 54.31 299 LYS A N 1
ATOM 2282 C CA . LYS A 1 299 ? -31.364 -22.822 42.718 1.00 54.31 299 LYS A CA 1
ATOM 2283 C C . LYS A 1 299 ? -32.262 -21.572 42.646 1.00 54.31 299 LYS A C 1
ATOM 2285 O O . LYS A 1 299 ? -32.562 -21.117 41.543 1.00 54.31 299 LYS A O 1
ATOM 2290 N N . ASN A 1 300 ? -32.722 -21.040 43.779 1.00 50.41 300 ASN A N 1
ATOM 2291 C CA . ASN A 1 300 ? -33.554 -19.834 43.822 1.00 50.41 300 ASN A CA 1
ATOM 2292 C C . ASN A 1 300 ? -32.720 -18.542 43.794 1.00 50.41 300 ASN A C 1
ATOM 2294 O O . ASN A 1 300 ? -33.140 -17.576 43.163 1.00 50.41 300 ASN A O 1
ATOM 2298 N N . GLU A 1 301 ? -31.522 -18.552 44.378 1.00 59.94 301 GLU A N 1
ATOM 2299 C CA . GLU A 1 301 ? -30.563 -17.439 44.321 1.00 59.94 301 GLU A CA 1
ATOM 2300 C C . GLU A 1 301 ? -30.039 -17.253 42.887 1.00 59.94 301 GLU A C 1
ATOM 2302 O O . GLU A 1 301 ? -30.022 -16.142 42.356 1.00 59.94 301 GLU A O 1
ATOM 2307 N N . LEU A 1 302 ? -29.750 -18.366 42.196 1.00 58.28 302 LEU A N 1
ATOM 2308 C CA . LEU A 1 302 ? -29.284 -18.355 40.805 1.00 58.28 302 LEU A CA 1
ATOM 2309 C C . LEU A 1 302 ? -30.297 -17.704 39.846 1.00 58.28 302 LEU A C 1
ATOM 2311 O O . LEU A 1 302 ? -29.913 -17.002 38.914 1.00 58.28 302 LEU A O 1
ATOM 2315 N N . LYS A 1 303 ? -31.603 -17.905 40.083 1.00 54.19 303 LYS A N 1
ATOM 2316 C CA . LYS A 1 303 ? -32.683 -17.301 39.281 1.00 54.19 303 LYS A CA 1
ATOM 2317 C C . LYS A 1 303 ? -32.758 -15.786 39.455 1.00 54.19 303 LYS A C 1
ATOM 2319 O O . LYS A 1 303 ? -33.018 -15.088 38.480 1.00 54.19 303 LYS A O 1
ATOM 2324 N N . ILE A 1 304 ? -32.531 -15.285 40.669 1.00 62.81 304 ILE A N 1
ATOM 2325 C CA . ILE A 1 304 ? -32.540 -13.846 40.966 1.00 62.81 304 ILE A CA 1
ATOM 2326 C C . ILE A 1 304 ? -31.336 -13.172 40.304 1.00 62.81 304 ILE A C 1
ATOM 2328 O O . ILE A 1 304 ? -31.502 -12.149 39.641 1.00 62.81 304 ILE A O 1
ATOM 2332 N N . VAL A 1 305 ? -30.150 -13.783 40.391 1.00 63.88 305 VAL A N 1
ATOM 2333 C CA . VAL A 1 305 ? -28.939 -13.293 39.714 1.00 63.88 305 VAL A CA 1
ATOM 2334 C C . VAL A 1 305 ? -29.140 -13.254 38.194 1.00 63.88 305 VAL A C 1
ATOM 2336 O O . VAL A 1 305 ? -28.871 -12.228 37.566 1.00 63.88 305 VAL A O 1
ATOM 2339 N N . LEU A 1 306 ? -29.703 -14.315 37.601 1.00 64.31 306 LEU A N 1
ATOM 2340 C CA . LEU A 1 306 ? -29.997 -14.361 36.164 1.00 64.31 306 LEU A CA 1
ATOM 2341 C C . LEU A 1 306 ? -31.004 -13.276 35.741 1.00 64.31 306 LEU A C 1
ATOM 2343 O O . LEU A 1 306 ? -30.838 -12.643 34.700 1.00 64.31 306 LEU A O 1
ATOM 2347 N N . LEU A 1 307 ? -32.034 -13.032 36.557 1.00 63.56 307 LEU A N 1
ATOM 2348 C CA . LEU A 1 307 ? -33.049 -12.010 36.299 1.00 63.56 307 LEU A CA 1
ATOM 2349 C C . LEU A 1 307 ? -32.445 -10.598 36.341 1.00 63.56 307 LEU A C 1
ATOM 2351 O O . LEU A 1 307 ? -32.718 -9.786 35.458 1.00 63.56 307 LEU A O 1
ATOM 2355 N N . ILE A 1 308 ? -31.581 -10.316 37.322 1.00 67.81 308 ILE A N 1
ATOM 2356 C CA . ILE A 1 308 ? -30.866 -9.035 37.427 1.00 67.81 308 ILE A CA 1
ATOM 2357 C C . ILE A 1 308 ? -29.950 -8.830 36.213 1.00 67.81 308 ILE A C 1
ATOM 2359 O O . ILE A 1 308 ? -29.877 -7.719 35.686 1.00 67.81 308 ILE A O 1
ATOM 2363 N N . LEU A 1 309 ? -29.311 -9.888 35.708 1.00 62.22 309 LEU A N 1
ATOM 2364 C CA . LEU A 1 309 ? -28.491 -9.854 34.491 1.00 62.22 309 LEU A CA 1
ATOM 2365 C C . LEU A 1 309 ? -29.290 -9.546 33.228 1.00 62.22 309 LEU A C 1
ATOM 2367 O O . LEU A 1 309 ? -28.885 -8.686 32.443 1.00 62.22 309 LEU A O 1
ATOM 2371 N N . VAL A 1 310 ? -30.437 -10.199 33.043 1.00 67.06 310 VAL A N 1
ATOM 2372 C CA . VAL A 1 310 ? -31.346 -9.928 31.918 1.0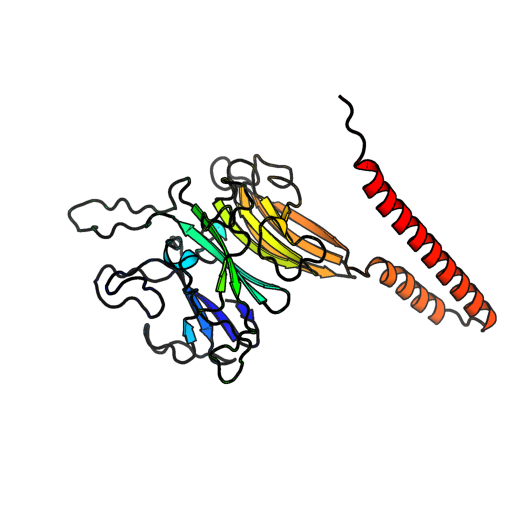0 67.06 310 VAL A CA 1
ATOM 2373 C C . VAL A 1 310 ? -31.852 -8.484 31.973 1.00 67.06 310 VAL A C 1
ATOM 2375 O O . VAL A 1 310 ? -31.868 -7.785 30.962 1.00 67.06 310 VAL A O 1
ATOM 2378 N N . ILE A 1 311 ? -32.190 -7.986 33.163 1.00 65.69 311 ILE A N 1
ATOM 2379 C CA . ILE A 1 311 ? -32.632 -6.599 33.349 1.00 65.69 311 ILE A CA 1
ATOM 2380 C C . ILE A 1 311 ? -31.481 -5.615 33.083 1.00 65.69 311 ILE A C 1
ATOM 2382 O O . ILE A 1 311 ? -31.673 -4.613 32.395 1.00 65.69 311 ILE A O 1
ATOM 2386 N N . SER A 1 312 ? -30.271 -5.906 33.559 1.00 62.03 312 SER A N 1
ATOM 2387 C CA . SER A 1 312 ? -29.098 -5.040 33.383 1.00 62.03 312 SER A CA 1
ATOM 2388 C C . SER A 1 312 ? -28.661 -4.964 31.918 1.00 62.03 312 SER A C 1
ATOM 2390 O O . SER A 1 312 ? -28.391 -3.874 31.409 1.00 62.03 312 SER A O 1
ATOM 2392 N N . THR A 1 313 ? -28.676 -6.093 31.206 1.00 60.59 313 THR A N 1
ATOM 2393 C CA . THR A 1 313 ? -28.415 -6.148 29.759 1.00 60.59 313 THR A CA 1
ATOM 2394 C C . THR A 1 313 ? -29.490 -5.407 28.967 1.00 60.59 313 THR A C 1
ATOM 2396 O O . THR A 1 313 ? -29.139 -4.610 28.101 1.00 60.59 313 THR A O 1
ATOM 2399 N N . LEU A 1 314 ? -30.775 -5.543 29.321 1.00 58.50 314 LEU A N 1
ATOM 2400 C CA . LEU A 1 314 ? -31.873 -4.760 28.732 1.00 58.50 314 LEU A CA 1
ATOM 2401 C C . LEU A 1 314 ? -31.717 -3.246 28.962 1.00 58.50 314 LEU A C 1
ATOM 2403 O O . LEU A 1 314 ? -31.933 -2.455 28.041 1.00 58.50 314 LEU A O 1
ATOM 2407 N N . ILE A 1 315 ? -31.310 -2.820 30.162 1.00 62.50 315 ILE A N 1
ATOM 2408 C CA . ILE A 1 315 ? -31.082 -1.402 30.494 1.00 62.50 315 ILE A CA 1
ATOM 2409 C C . ILE A 1 315 ? -29.899 -0.832 29.698 1.00 62.50 315 ILE A C 1
ATOM 2411 O O . ILE A 1 315 ? -29.981 0.289 29.181 1.00 62.50 315 ILE A O 1
ATOM 2415 N N . LEU A 1 316 ? -28.812 -1.596 29.561 1.00 54.47 316 LEU A N 1
ATOM 2416 C CA . LEU A 1 316 ? -27.646 -1.212 28.762 1.00 54.47 316 LEU A CA 1
ATOM 2417 C C . LEU A 1 316 ? -27.984 -1.141 27.265 1.00 54.47 316 LEU A C 1
ATOM 2419 O O . LEU A 1 316 ? -27.628 -0.155 26.615 1.00 54.47 316 LEU A O 1
ATOM 2423 N N . PHE A 1 317 ? -28.768 -2.094 26.748 1.00 52.06 317 PHE A N 1
ATOM 2424 C CA . PHE A 1 317 ? -29.299 -2.066 25.379 1.00 52.06 317 PHE A CA 1
ATOM 2425 C C . PHE A 1 317 ? -30.120 -0.795 25.120 1.00 52.06 317 PHE A C 1
ATOM 2427 O O . PHE A 1 317 ? -29.964 -0.128 24.094 1.00 52.06 317 PHE A O 1
ATOM 2434 N N . ARG A 1 318 ? -30.946 -0.395 26.095 1.00 51.22 318 ARG A N 1
ATOM 2435 C CA . ARG A 1 318 ? -31.771 0.819 26.022 1.00 51.22 318 ARG A CA 1
ATOM 2436 C C . ARG A 1 318 ? -30.923 2.094 25.992 1.00 51.22 318 ARG A C 1
ATOM 2438 O O . ARG A 1 318 ? -31.212 3.002 25.215 1.00 51.22 318 ARG A O 1
ATOM 2445 N N . ARG A 1 319 ? -29.848 2.164 26.790 1.00 49.31 319 ARG A N 1
ATOM 2446 C CA . ARG A 1 319 ? -28.899 3.296 26.792 1.00 49.31 319 ARG A CA 1
ATOM 2447 C C . ARG A 1 319 ? -28.076 3.381 25.504 1.00 49.31 319 ARG A C 1
ATOM 2449 O O . ARG A 1 319 ? -27.798 4.492 25.050 1.00 49.31 319 ARG A O 1
ATOM 2456 N N . PHE A 1 320 ? -27.720 2.244 24.907 1.00 49.81 320 PHE A N 1
ATOM 2457 C CA . PHE A 1 320 ? -27.039 2.188 23.613 1.00 49.81 320 PHE A CA 1
ATOM 2458 C C . PHE A 1 320 ? -27.930 2.737 22.491 1.00 49.81 320 PHE A C 1
ATOM 2460 O O . PHE A 1 320 ? -27.516 3.656 21.786 1.00 49.81 320 PHE A O 1
ATOM 2467 N N . PHE A 1 321 ? -29.189 2.290 22.401 1.00 51.06 321 PHE A N 1
ATOM 2468 C CA . PHE A 1 321 ? -30.153 2.856 21.450 1.00 51.06 321 PHE A CA 1
ATOM 2469 C C . PHE A 1 321 ? -30.348 4.360 21.654 1.00 51.06 321 PHE A C 1
ATOM 2471 O O . PHE A 1 321 ? -30.343 5.110 20.682 1.00 51.06 321 PHE A O 1
ATOM 2478 N N . PHE A 1 322 ? -30.428 4.829 22.903 1.00 41.91 322 PHE A N 1
ATOM 2479 C CA . PHE A 1 322 ? -30.598 6.254 23.192 1.00 41.91 322 PHE A CA 1
ATOM 2480 C C . PHE A 1 322 ? -29.384 7.101 22.769 1.00 41.91 322 PHE A C 1
ATOM 2482 O O . PHE A 1 322 ? -29.557 8.183 22.211 1.00 41.91 322 PHE A O 1
ATOM 2489 N N . LYS A 1 323 ? -28.148 6.615 22.965 1.00 41.75 323 LYS A N 1
ATOM 2490 C CA . LYS A 1 323 ? -26.925 7.309 22.513 1.00 41.75 323 LYS A CA 1
ATOM 2491 C C . LYS A 1 323 ? -26.782 7.317 20.989 1.00 41.75 323 LYS A C 1
ATOM 2493 O O . LYS A 1 323 ? -26.386 8.341 20.430 1.00 41.75 323 LYS A O 1
ATOM 2498 N N . THR A 1 324 ? -27.131 6.220 20.320 1.00 44.34 324 THR A N 1
ATOM 2499 C CA . THR A 1 324 ? -27.122 6.128 18.852 1.00 44.34 324 THR A CA 1
ATOM 2500 C C . THR A 1 324 ? -28.200 7.033 18.245 1.00 44.34 324 THR A C 1
ATOM 2502 O O . THR A 1 324 ? -27.921 7.767 17.299 1.00 44.34 324 THR A O 1
ATOM 2505 N N . PHE A 1 325 ? -29.384 7.101 18.863 1.00 40.66 325 PHE A N 1
ATOM 2506 C CA . PHE A 1 325 ? -30.470 8.005 18.468 1.00 40.66 325 PHE A CA 1
ATOM 2507 C C . PHE A 1 325 ? -30.127 9.487 18.715 1.00 40.66 325 PHE A C 1
ATOM 2509 O O . PHE A 1 325 ? -30.374 10.333 17.858 1.00 40.66 325 PHE A O 1
ATOM 2516 N N . LEU A 1 326 ? -29.457 9.822 19.826 1.00 37.88 326 LEU A N 1
ATOM 2517 C CA . LEU A 1 326 ? -28.969 11.183 20.102 1.00 37.88 326 LEU A CA 1
ATOM 2518 C C . LEU A 1 326 ? -27.888 11.641 19.110 1.00 37.88 326 LEU A C 1
ATOM 2520 O O . LEU A 1 326 ? -27.917 12.798 18.686 1.00 37.88 326 LEU A O 1
ATOM 2524 N N . LYS A 1 327 ? -26.976 10.748 18.694 1.00 38.09 327 LYS A N 1
ATOM 2525 C CA . LYS A 1 327 ? -25.979 11.030 17.642 1.00 38.09 327 LYS A CA 1
ATOM 2526 C C . LYS A 1 327 ? -26.620 11.264 16.268 1.00 38.09 327 LYS A C 1
ATOM 2528 O O . LYS A 1 327 ? -26.116 12.095 15.519 1.00 38.09 327 LYS A O 1
ATOM 2533 N N . LEU A 1 328 ? -27.731 10.590 15.962 1.00 35.44 328 LEU A N 1
ATOM 2534 C CA . LEU A 1 328 ? -28.532 10.833 14.756 1.00 35.44 328 LEU A CA 1
ATOM 2535 C C . LEU A 1 328 ? -29.359 12.132 14.848 1.00 35.44 328 LEU A C 1
ATOM 2537 O O . LEU A 1 328 ? -29.456 12.850 13.857 1.00 35.44 328 LEU A O 1
ATOM 2541 N N . SER A 1 329 ? -29.872 12.505 16.030 1.00 31.62 329 SER A N 1
ATOM 2542 C CA . SER A 1 329 ? -30.673 13.735 16.203 1.00 31.62 329 SER A CA 1
ATOM 2543 C C . SER A 1 329 ? -29.858 15.040 16.186 1.00 31.62 329 SER A C 1
ATOM 2545 O O . SER A 1 329 ? -30.377 16.085 15.806 1.00 31.62 329 SER A O 1
ATOM 2547 N N . ARG A 1 330 ? -28.561 15.003 16.534 1.00 32.16 330 ARG A N 1
ATOM 2548 C CA . ARG A 1 330 ? -27.681 16.192 16.524 1.00 32.16 330 ARG A CA 1
ATOM 2549 C C . ARG A 1 330 ? -27.183 16.606 15.132 1.00 32.16 330 ARG A C 1
ATOM 2551 O O . ARG A 1 330 ? -26.430 17.568 15.031 1.00 32.16 330 ARG A O 1
ATOM 2558 N N . LYS A 1 331 ? -27.611 15.926 14.062 1.00 33.59 331 LYS A N 1
ATOM 2559 C CA . LYS A 1 331 ? -27.281 16.286 12.671 1.00 33.59 331 LYS A CA 1
ATOM 2560 C C . LYS A 1 331 ? -28.299 17.223 12.001 1.00 33.59 331 LYS A C 1
ATOM 2562 O O . LYS A 1 331 ? -28.163 17.499 10.816 1.00 33.59 331 LYS A O 1
ATOM 2567 N N . ILE A 1 332 ? -29.284 17.742 12.742 1.00 36.84 332 ILE A N 1
ATOM 2568 C CA . ILE A 1 332 ? -30.250 18.732 12.242 1.00 36.84 332 ILE A CA 1
ATOM 2569 C C . ILE A 1 332 ? -30.288 19.929 13.196 1.00 36.84 332 ILE A C 1
ATOM 2571 O O . ILE A 1 332 ? -31.165 20.021 14.045 1.00 36.84 332 ILE A O 1
ATOM 2575 N N . HIS A 1 333 ? -29.325 20.840 13.060 1.00 24.95 333 HIS A N 1
ATOM 2576 C CA . HIS A 1 333 ? -29.515 22.281 13.268 1.00 24.95 333 HIS A CA 1
ATOM 2577 C C . HIS A 1 333 ? -28.277 23.020 12.751 1.00 24.95 333 HIS A C 1
ATOM 2579 O O . HIS A 1 333 ? -27.248 23.088 13.417 1.00 24.95 333 HIS A O 1
ATOM 2585 N N . TRP A 1 334 ? -28.399 23.568 11.545 1.00 32.06 334 TRP A N 1
ATOM 2586 C CA . TRP A 1 334 ? -27.641 24.747 11.149 1.00 32.06 334 TRP A CA 1
ATOM 2587 C C . TRP A 1 334 ? -28.269 25.948 11.854 1.00 32.06 334 TRP A C 1
ATOM 2589 O O . TRP A 1 334 ? -29.490 26.111 11.810 1.00 32.06 334 TRP A O 1
ATOM 2599 N N . ARG A 1 335 ? -27.457 26.798 12.480 1.00 24.70 335 ARG A N 1
ATOM 2600 C CA . ARG A 1 335 ? -27.842 28.188 12.726 1.00 24.70 335 ARG A CA 1
ATOM 2601 C C . ARG A 1 335 ? -26.669 29.111 12.418 1.00 24.70 335 ARG A C 1
ATOM 2603 O O . ARG A 1 335 ? -25.653 29.025 13.097 1.00 24.70 335 ARG A O 1
ATOM 2610 N N . ASN A 1 336 ? -26.950 29.919 11.392 1.00 33.28 336 ASN A N 1
ATOM 2611 C CA . ASN A 1 336 ? -26.414 31.197 10.916 1.00 33.28 336 ASN A CA 1
ATOM 2612 C C . ASN A 1 336 ? -24.909 31.424 10.944 1.00 33.28 336 ASN A C 1
ATOM 2614 O O . ASN A 1 336 ? -24.364 31.640 12.046 1.00 33.28 336 ASN A O 1
#